Protein AF-A0A8S1N288-F1 (afdb_monomer)

pLDDT: mean 75.24, std 15.98, range [31.75, 95.38]

Organism: Paramecium primaurelia (NCBI:txid5886)

Sequence (261 aa):
MEFANGCSCYNNFIGNDCNQIAQELLLETQKALTFPTSYLITFFYIDLEPIKEQTLRLHFSLPEKYSEELKYLIEVRFYRSKALIKQFFNQMHYYVESFFIENKNLTITIRIPSNLTAQYRILQFAILKEQITVDSLQLKIDTDYEEDDNESDEISRLLYIIIPTVVGSIIIFLLIIYYVKKRKNQAANYQIPAPINNIVNEPEKCGICLEELNIKNTAVVKIQCDHQFHLHCIQDWAKKQMNKQSDCPYCRKPFNPNEFK

Structure (mmCIF, N/CA/C/O backbone):
data_AF-A0A8S1N288-F1
#
_entry.id   AF-A0A8S1N288-F1
#
loop_
_atom_site.group_PDB
_atom_site.id
_atom_site.type_symbol
_atom_site.label_atom_id
_atom_site.label_alt_id
_atom_site.label_comp_id
_atom_site.label_asym_id
_atom_site.label_entity_id
_atom_site.label_seq_id
_atom_site.pdbx_PDB_ins_code
_atom_site.Cartn_x
_atom_site.Cartn_y
_atom_site.Cartn_z
_atom_site.occupancy
_atom_site.B_iso_or_equiv
_atom_site.auth_seq_id
_atom_site.auth_comp_id
_atom_site.auth_asym_id
_atom_site.auth_atom_id
_atom_site.pdbx_PDB_model_num
ATOM 1 N N . MET A 1 1 ? -11.049 30.797 -37.176 1.00 33.22 1 MET A N 1
ATOM 2 C CA . MET A 1 1 ? -9.831 29.969 -37.084 1.00 33.22 1 MET A CA 1
ATOM 3 C C . MET A 1 1 ? -10.139 28.859 -36.109 1.00 33.22 1 MET A C 1
ATOM 5 O O . MET A 1 1 ? -10.299 29.121 -34.925 1.00 33.22 1 MET A O 1
ATOM 9 N N . GLU A 1 2 ? -10.388 27.678 -36.657 1.00 31.75 2 GLU A N 1
ATOM 10 C CA . GLU A 1 2 ? -10.711 26.461 -35.920 1.00 31.75 2 GLU A CA 1
ATOM 11 C C . GLU A 1 2 ? -9.486 26.033 -35.108 1.00 31.75 2 GLU A C 1
ATOM 13 O O . GLU A 1 2 ? -8.378 25.951 -35.639 1.00 31.75 2 GLU A O 1
ATOM 18 N N . PHE A 1 3 ? -9.672 25.794 -33.810 1.00 33.91 3 PHE A N 1
ATOM 19 C CA . PHE A 1 3 ? -8.673 25.106 -33.006 1.00 33.91 3 PHE A CA 1
ATOM 20 C C . PHE A 1 3 ? -8.625 23.665 -33.507 1.00 33.91 3 PHE A C 1
ATOM 22 O O . PHE A 1 3 ? -9.601 22.930 -33.372 1.00 33.91 3 PHE A O 1
ATOM 29 N N . ALA A 1 4 ? -7.514 23.287 -34.138 1.00 36.62 4 ALA A N 1
ATOM 30 C CA . ALA A 1 4 ? -7.267 21.911 -34.526 1.00 36.62 4 ALA A CA 1
ATOM 31 C C . ALA A 1 4 ? -7.431 21.016 -33.291 1.00 36.62 4 ALA A C 1
ATOM 33 O O . ALA A 1 4 ? -6.761 21.221 -32.276 1.00 36.62 4 ALA A O 1
ATOM 34 N N . ASN A 1 5 ? -8.350 20.054 -33.381 1.00 42.78 5 ASN A N 1
ATOM 35 C CA . ASN A 1 5 ? -8.508 18.985 -32.406 1.00 42.78 5 ASN A CA 1
ATOM 36 C C . ASN A 1 5 ? -7.142 18.316 -32.218 1.00 42.78 5 ASN A C 1
ATOM 38 O O . ASN A 1 5 ? -6.643 17.655 -33.128 1.00 42.78 5 ASN A O 1
ATOM 42 N N . GLY A 1 6 ? -6.510 18.551 -31.066 1.00 49.97 6 GLY A N 1
ATOM 43 C CA . GLY A 1 6 ? -5.247 17.913 -30.719 1.00 49.97 6 GLY A CA 1
ATOM 44 C C . GLY A 1 6 ? -5.423 16.398 -30.716 1.00 49.97 6 GLY A C 1
ATOM 45 O O . GLY A 1 6 ? -6.442 15.891 -30.247 1.00 49.97 6 GLY A O 1
ATOM 46 N N . CYS A 1 7 ? -4.449 15.676 -31.262 1.00 48.31 7 CYS A N 1
ATOM 47 C CA . CYS A 1 7 ? -4.444 14.220 -31.242 1.00 48.31 7 CYS A CA 1
ATOM 48 C C . CYS A 1 7 ? -4.556 13.723 -29.792 1.00 48.31 7 CYS A C 1
ATOM 50 O O . CYS A 1 7 ? -3.715 14.047 -28.954 1.00 48.31 7 CYS A O 1
ATOM 52 N N . SER A 1 8 ? -5.586 12.935 -29.491 1.00 53.81 8 SER A N 1
ATOM 53 C CA . SER A 1 8 ? -5.645 12.144 -28.264 1.00 53.81 8 SER A CA 1
ATOM 54 C C . SER A 1 8 ? -5.007 10.788 -28.542 1.00 53.81 8 SER A C 1
ATOM 56 O O . SER A 1 8 ? -5.513 10.036 -29.377 1.00 53.81 8 SER A O 1
ATOM 58 N N . CYS A 1 9 ? -3.905 10.469 -27.865 1.00 57.66 9 CYS A N 1
ATOM 59 C CA . CYS A 1 9 ? -3.333 9.129 -27.935 1.00 57.66 9 CYS A CA 1
ATOM 60 C C . CYS A 1 9 ? -4.324 8.098 -27.374 1.00 57.66 9 CYS A C 1
ATOM 62 O O . CYS A 1 9 ? -5.012 8.366 -26.388 1.00 57.66 9 CYS A O 1
ATOM 64 N N . TYR A 1 10 ? -4.381 6.912 -27.985 1.00 61.97 10 TYR A N 1
ATOM 65 C CA . TYR A 1 10 ? -5.046 5.762 -27.369 1.00 61.97 10 TYR A CA 1
ATOM 66 C C . TYR A 1 10 ? -4.316 5.367 -26.075 1.00 61.97 10 TYR A C 1
ATOM 68 O O . TYR A 1 10 ? -3.121 5.625 -25.931 1.00 61.97 10 TYR A O 1
ATOM 76 N N . ASN A 1 11 ? -5.027 4.727 -25.140 1.00 63.69 11 ASN A N 1
ATOM 77 C CA . ASN A 1 11 ? -4.558 4.478 -23.765 1.00 63.69 11 ASN A CA 1
ATOM 78 C C . ASN A 1 11 ? -3.202 3.752 -23.662 1.00 63.69 11 ASN A C 1
ATOM 80 O O . ASN A 1 11 ? -2.490 3.919 -22.675 1.00 63.69 11 ASN A O 1
ATOM 84 N N . ASN A 1 12 ? -2.845 2.959 -24.673 1.00 65.06 12 ASN A N 1
ATOM 85 C CA . ASN A 1 12 ? -1.609 2.186 -24.742 1.00 65.06 12 ASN A CA 1
ATOM 86 C C . ASN A 1 12 ? -0.437 2.929 -25.410 1.00 65.06 12 ASN A C 1
ATOM 88 O O . ASN A 1 12 ? 0.619 2.325 -25.572 1.00 65.06 12 ASN A O 1
ATOM 92 N N . PHE A 1 13 ? -0.586 4.196 -25.809 1.00 65.94 13 PHE A N 1
ATOM 93 C CA . PHE A 1 13 ? 0.502 4.992 -26.382 1.00 65.94 13 PHE A CA 1
ATOM 94 C C . PHE A 1 13 ? 1.005 6.070 -25.414 1.00 65.94 13 PHE A C 1
ATOM 96 O O . PHE A 1 13 ? 0.240 6.649 -24.639 1.00 65.94 13 PHE A O 1
ATOM 103 N N . ILE A 1 14 ? 2.308 6.349 -25.479 1.00 65.06 14 ILE A N 1
ATOM 104 C CA . ILE A 1 14 ? 3.012 7.354 -24.675 1.00 65.06 14 ILE A CA 1
ATOM 105 C C . ILE A 1 14 ? 3.687 8.376 -25.600 1.00 65.06 14 ILE A C 1
ATOM 107 O O . ILE A 1 14 ? 4.148 8.037 -26.691 1.00 65.06 14 ILE A O 1
ATOM 111 N N . GLY A 1 15 ? 3.756 9.630 -25.140 1.00 59.19 15 GLY A N 1
ATOM 112 C CA . GLY A 1 15 ? 4.417 10.738 -25.836 1.00 59.19 15 GLY A CA 1
ATOM 113 C C . GLY A 1 15 ? 3.450 11.665 -26.573 1.00 59.19 15 GLY A C 1
ATOM 114 O O . GLY A 1 15 ? 2.303 11.319 -26.836 1.00 59.19 15 GLY A O 1
ATOM 115 N N . ASN A 1 16 ? 3.922 12.870 -26.907 1.00 55.66 16 ASN A N 1
ATOM 116 C CA . ASN A 1 16 ? 3.120 13.880 -27.616 1.00 55.66 16 ASN A CA 1
ATOM 117 C C . ASN A 1 16 ? 2.809 13.488 -29.071 1.00 55.66 16 ASN A C 1
ATOM 119 O O . ASN A 1 16 ? 1.945 14.093 -29.699 1.00 55.66 16 ASN A O 1
ATOM 123 N N . ASP A 1 17 ? 3.534 12.509 -29.608 1.00 61.94 17 ASP A N 1
ATOM 124 C CA . ASP A 1 17 ? 3.426 11.999 -30.972 1.00 61.94 17 ASP A CA 1
ATOM 125 C C . ASP A 1 17 ? 2.782 10.602 -31.048 1.00 61.94 17 ASP A C 1
ATOM 127 O O . ASP A 1 17 ? 2.635 10.069 -32.143 1.00 61.94 17 ASP A O 1
ATOM 131 N N . CYS A 1 18 ? 2.381 10.018 -29.910 1.00 65.75 18 CYS A N 1
ATOM 132 C CA . CYS A 1 18 ? 1.752 8.697 -29.805 1.00 65.75 18 CYS A CA 1
ATOM 133 C C . CYS A 1 18 ? 2.509 7.568 -30.538 1.00 65.75 18 CYS A C 1
ATOM 135 O O . CYS A 1 18 ? 1.882 6.638 -31.038 1.00 65.75 18 CYS A O 1
ATOM 137 N N . ASN A 1 19 ? 3.839 7.632 -30.630 1.00 68.31 19 ASN A N 1
ATOM 138 C CA . ASN A 1 19 ? 4.624 6.643 -31.383 1.00 68.31 19 ASN A CA 1
ATOM 139 C C . ASN A 1 19 ? 5.180 5.503 -30.520 1.00 68.31 19 ASN A C 1
ATOM 141 O O . ASN A 1 19 ? 5.667 4.505 -31.051 1.00 68.31 19 ASN A O 1
ATOM 145 N N . GLN A 1 20 ? 5.130 5.631 -29.193 1.00 70.94 20 GLN A N 1
ATOM 146 C CA . GLN A 1 20 ? 5.659 4.628 -28.269 1.00 70.94 20 GLN A CA 1
ATOM 147 C C . GLN A 1 20 ? 4.514 3.817 -27.674 1.00 70.94 20 GLN A C 1
ATOM 149 O O . GLN A 1 20 ? 3.595 4.390 -27.098 1.00 70.94 20 GLN A O 1
ATOM 154 N N . ILE A 1 21 ? 4.574 2.492 -27.802 1.00 78.25 21 ILE A N 1
ATOM 155 C CA . ILE A 1 21 ? 3.566 1.582 -27.250 1.00 78.25 21 ILE A CA 1
ATOM 156 C C . ILE A 1 21 ? 4.003 1.155 -25.848 1.00 78.25 21 ILE A C 1
ATOM 158 O O . ILE A 1 21 ? 5.110 0.651 -25.658 1.00 78.25 21 ILE A O 1
ATOM 162 N N . ALA A 1 22 ? 3.117 1.342 -24.878 1.00 84.00 22 ALA A N 1
ATOM 163 C CA . ALA A 1 22 ? 3.256 0.851 -23.521 1.00 84.00 22 ALA A CA 1
ATOM 164 C C . ALA A 1 22 ? 2.593 -0.518 -23.371 1.00 84.00 22 ALA A C 1
ATOM 166 O O . ALA A 1 22 ? 1.511 -0.775 -23.902 1.00 84.00 22 ALA A O 1
ATOM 167 N N . GLN A 1 23 ? 3.245 -1.398 -22.620 1.00 88.38 23 GLN A N 1
ATOM 168 C CA . GLN A 1 23 ? 2.709 -2.708 -22.305 1.00 88.38 23 GLN A CA 1
ATOM 169 C C . GLN A 1 23 ? 1.786 -2.633 -21.087 1.00 88.38 23 GLN A C 1
ATOM 171 O O . GLN A 1 23 ? 2.151 -2.067 -20.057 1.00 88.38 23 GLN A O 1
ATOM 176 N N . GLU A 1 24 ? 0.622 -3.268 -21.180 1.00 88.81 24 GLU A N 1
ATOM 177 C CA . GLU A 1 24 ? -0.273 -3.407 -20.036 1.00 88.81 24 GLU A CA 1
ATOM 178 C C . GLU A 1 24 ? 0.352 -4.269 -18.941 1.00 88.81 24 GLU A C 1
ATOM 180 O O . GLU A 1 24 ? 0.992 -5.299 -19.199 1.00 88.81 24 GLU A O 1
ATOM 185 N N . LEU A 1 25 ? 0.140 -3.844 -17.705 1.00 89.69 25 LEU A N 1
ATOM 186 C CA . LEU A 1 25 ? 0.436 -4.608 -16.514 1.00 89.69 25 LEU A CA 1
ATOM 187 C C . LEU A 1 25 ? -0.864 -4.860 -15.758 1.00 89.69 25 LEU A C 1
ATOM 189 O O . LEU A 1 25 ? -1.585 -3.928 -15.405 1.00 89.69 25 LEU A O 1
ATOM 193 N N . LEU A 1 26 ? -1.145 -6.138 -15.524 1.00 88.31 26 LEU A N 1
ATOM 194 C CA . LEU A 1 26 ? -2.309 -6.570 -14.768 1.00 88.31 26 LEU A CA 1
ATOM 195 C C . LEU A 1 26 ? -2.007 -6.494 -13.268 1.00 88.31 26 LEU A C 1
ATOM 197 O O . LEU A 1 26 ? -0.878 -6.728 -12.834 1.00 88.31 26 LEU A O 1
ATOM 201 N N . LEU A 1 27 ? -3.028 -6.165 -12.487 1.00 88.00 27 LEU A N 1
ATOM 202 C CA . LEU A 1 27 ? -2.968 -6.130 -11.026 1.00 88.00 27 LEU A CA 1
ATOM 203 C C . LEU A 1 27 ? -2.746 -7.541 -10.458 1.00 88.00 27 LEU A C 1
ATOM 205 O O . LEU A 1 27 ? -3.105 -8.519 -11.113 1.00 88.00 27 LEU A O 1
ATOM 209 N N . GLU A 1 28 ? -2.166 -7.641 -9.258 1.00 86.25 28 GLU A N 1
ATOM 210 C CA . GLU A 1 28 ? -1.851 -8.915 -8.582 1.00 86.25 28 GLU A CA 1
ATOM 211 C C . GLU A 1 28 ? -0.961 -9.854 -9.410 1.00 86.25 28 GLU A C 1
ATOM 213 O O . GLU A 1 28 ? -1.081 -11.081 -9.360 1.00 86.25 28 GLU A O 1
ATOM 218 N N . THR A 1 29 ? -0.062 -9.287 -10.222 1.00 86.25 29 THR A N 1
ATOM 219 C CA . THR A 1 29 ? 0.859 -10.076 -11.044 1.00 86.25 29 THR A CA 1
ATOM 220 C C . THR A 1 29 ? 2.313 -9.856 -10.673 1.00 86.25 29 THR A C 1
ATOM 222 O O . THR A 1 29 ? 2.746 -8.771 -10.283 1.00 86.25 29 THR A O 1
ATOM 225 N N . GLN A 1 30 ? 3.096 -10.916 -10.860 1.00 89.56 30 GLN A N 1
ATOM 226 C CA . GLN A 1 30 ? 4.546 -10.855 -10.855 1.00 89.56 30 GLN A CA 1
ATOM 227 C C . GLN A 1 30 ? 5.058 -11.063 -12.275 1.00 89.56 30 GLN A C 1
ATOM 229 O O . GLN A 1 30 ? 4.683 -12.009 -12.970 1.00 89.56 30 GLN A O 1
ATOM 234 N N . LYS A 1 31 ? 5.947 -10.176 -12.705 1.00 87.56 31 LYS A N 1
ATOM 235 C CA . LYS A 1 31 ? 6.497 -10.154 -14.050 1.00 87.56 31 LYS A CA 1
ATOM 236 C C . LYS A 1 31 ? 8.012 -10.065 -14.005 1.00 87.56 31 LYS A C 1
ATOM 238 O O . LYS A 1 31 ? 8.582 -9.139 -13.435 1.00 87.56 31 LYS A O 1
ATOM 243 N N . ALA A 1 32 ? 8.665 -11.021 -14.657 1.00 86.19 32 ALA A N 1
ATOM 244 C CA . ALA A 1 32 ? 10.089 -10.947 -14.938 1.00 86.19 32 ALA A CA 1
ATOM 245 C C . ALA A 1 32 ? 10.306 -10.113 -16.206 1.00 86.19 32 ALA A C 1
ATOM 247 O O . ALA A 1 32 ? 9.790 -10.433 -17.277 1.00 86.19 32 ALA A O 1
ATOM 248 N N . LEU A 1 33 ? 11.061 -9.031 -16.077 1.00 85.44 33 LEU A N 1
ATOM 249 C CA . LEU A 1 33 ? 11.477 -8.175 -17.177 1.00 85.44 33 LEU A CA 1
ATOM 250 C C . LEU A 1 33 ? 12.898 -8.551 -17.571 1.00 85.44 33 LEU A C 1
ATOM 252 O O . LEU A 1 33 ? 13.765 -8.647 -16.706 1.00 85.44 33 LEU A O 1
ATOM 256 N N . THR A 1 34 ? 13.136 -8.759 -18.863 1.00 82.62 34 THR A N 1
ATOM 257 C CA . THR A 1 34 ? 14.459 -9.078 -19.415 1.00 82.62 34 THR A CA 1
ATOM 258 C C . THR A 1 34 ? 14.946 -7.946 -20.308 1.00 82.62 34 THR A C 1
ATOM 260 O O . THR A 1 34 ? 14.194 -7.470 -21.158 1.00 82.62 34 THR A O 1
ATOM 263 N N . PHE A 1 35 ? 16.211 -7.556 -20.165 1.00 80.62 35 PHE A N 1
ATOM 264 C CA . PHE A 1 35 ? 16.840 -6.467 -20.912 1.00 80.62 35 PHE A CA 1
ATOM 265 C C . PHE A 1 35 ? 17.920 -7.025 -21.859 1.00 80.62 35 PHE A C 1
ATOM 267 O O . PHE A 1 35 ? 19.091 -7.094 -21.471 1.00 80.62 35 PHE A O 1
ATOM 274 N N . PRO A 1 36 ? 17.555 -7.443 -23.088 1.00 63.66 36 PRO A N 1
ATOM 275 C CA . PRO A 1 36 ? 18.442 -8.180 -23.996 1.00 63.66 36 PRO A CA 1
ATOM 276 C C . PRO A 1 36 ? 19.641 -7.383 -24.535 1.00 63.66 36 PRO A C 1
ATOM 278 O O . PRO A 1 36 ? 20.600 -7.989 -25.005 1.00 63.66 36 PRO A O 1
ATOM 281 N N . THR A 1 37 ? 19.619 -6.047 -24.486 1.00 63.94 37 THR A N 1
ATOM 282 C CA . THR A 1 37 ? 20.676 -5.180 -25.043 1.00 63.94 37 THR A CA 1
ATOM 283 C C . THR A 1 37 ? 21.151 -4.114 -24.047 1.00 63.94 37 THR A C 1
ATOM 285 O O . THR A 1 37 ? 20.612 -3.969 -22.941 1.00 63.94 37 THR A O 1
ATOM 288 N N . SER A 1 38 ? 22.208 -3.379 -24.410 1.00 61.91 38 SER A N 1
ATOM 289 C CA . SER A 1 38 ? 22.639 -2.168 -23.708 1.00 61.91 38 SER A CA 1
ATOM 290 C C . SER A 1 38 ? 21.639 -1.037 -23.980 1.00 61.91 38 SER A C 1
ATOM 292 O O . SER A 1 38 ? 21.287 -0.792 -25.129 1.00 61.91 38 SER A O 1
ATOM 294 N N . TYR A 1 39 ? 21.177 -0.376 -22.914 1.00 58.56 39 TYR A N 1
ATOM 295 C CA . TYR A 1 39 ? 20.212 0.734 -22.929 1.00 58.56 39 TYR A CA 1
ATOM 296 C C . TYR A 1 39 ? 18.853 0.382 -23.545 1.00 58.56 39 TYR A C 1
ATOM 298 O O . TYR A 1 39 ? 18.579 0.642 -24.714 1.00 58.56 39 TYR A O 1
ATOM 306 N N . LEU A 1 40 ? 17.974 -0.191 -22.722 1.00 77.31 40 LEU A N 1
ATOM 307 C CA . LEU A 1 40 ? 16.580 -0.417 -23.084 1.00 77.31 40 LEU A CA 1
ATOM 308 C C . LEU A 1 40 ? 15.681 0.433 -22.188 1.00 77.31 40 LEU A C 1
ATOM 310 O O . LEU A 1 40 ? 15.812 0.409 -20.962 1.00 77.31 40 LEU A O 1
ATOM 314 N N . ILE A 1 41 ? 14.766 1.162 -22.822 1.00 82.94 41 ILE A N 1
ATOM 315 C CA . ILE A 1 41 ? 13.627 1.801 -22.168 1.00 82.94 41 ILE A CA 1
ATOM 316 C C . ILE A 1 41 ? 12.414 0.941 -22.490 1.00 82.94 41 ILE A C 1
ATOM 318 O O . ILE A 1 41 ? 12.145 0.671 -23.659 1.00 82.94 41 ILE A O 1
ATOM 322 N N . THR A 1 42 ? 11.695 0.500 -21.463 1.00 86.00 42 THR A N 1
ATOM 323 C CA . THR A 1 42 ? 10.430 -0.222 -21.639 1.00 86.00 42 THR A CA 1
ATOM 324 C C . THR A 1 42 ? 9.311 0.553 -20.975 1.00 86.00 42 THR A C 1
ATOM 326 O O . THR A 1 42 ? 9.454 0.991 -19.836 1.00 86.00 42 THR A O 1
ATOM 329 N N . PHE A 1 43 ? 8.210 0.718 -21.694 1.00 86.38 43 PHE A N 1
ATOM 330 C CA . PHE A 1 43 ? 7.057 1.490 -21.262 1.00 86.38 43 PHE A CA 1
ATOM 331 C C . PHE A 1 43 ? 5.942 0.574 -20.773 1.00 86.38 43 PHE A C 1
ATOM 333 O O . PHE A 1 43 ? 5.654 -0.448 -21.397 1.00 86.38 43 PHE A O 1
ATOM 340 N N . PHE A 1 44 ? 5.288 0.974 -19.690 1.00 88.25 44 PHE A N 1
ATOM 341 C CA . PHE A 1 44 ? 4.203 0.236 -19.065 1.00 88.25 44 PHE A CA 1
ATOM 342 C C . PHE A 1 44 ? 3.029 1.144 -18.730 1.00 88.25 44 PHE A C 1
ATOM 344 O O . PHE A 1 44 ? 3.196 2.347 -18.501 1.00 88.25 44 PHE A O 1
ATOM 351 N N . TYR A 1 45 ? 1.844 0.543 -18.665 1.00 88.06 45 TYR A N 1
ATOM 352 C CA . TYR A 1 45 ? 0.671 1.190 -18.104 1.00 88.06 45 TYR A CA 1
ATOM 353 C C . TYR A 1 45 ? -0.152 0.244 -17.227 1.00 88.06 45 TYR A C 1
ATOM 355 O O . TYR A 1 45 ? -0.133 -0.971 -17.426 1.00 88.06 45 TYR A O 1
ATOM 363 N N . ILE A 1 46 ? -0.875 0.815 -16.263 1.00 89.12 46 ILE A N 1
ATOM 364 C CA . ILE A 1 46 ? -1.821 0.116 -15.382 1.00 89.12 46 ILE A CA 1
ATOM 365 C C . ILE A 1 46 ? -3.153 0.870 -15.418 1.00 89.12 46 ILE A C 1
ATOM 367 O O . ILE A 1 46 ? -3.171 2.099 -15.288 1.00 89.12 46 ILE A O 1
ATOM 371 N N . ASP A 1 47 ? -4.258 0.142 -15.587 1.00 88.62 47 ASP A N 1
ATOM 372 C CA . ASP A 1 47 ? -5.606 0.674 -15.376 1.00 88.62 47 ASP A CA 1
ATOM 373 C C . ASP A 1 47 ? -5.917 0.712 -13.876 1.00 88.62 47 ASP A C 1
ATOM 375 O O . ASP A 1 47 ? -5.943 -0.316 -13.203 1.00 88.62 47 ASP A O 1
ATOM 379 N N . LEU A 1 48 ? -6.121 1.915 -13.348 1.00 89.19 48 LEU A N 1
ATOM 380 C CA . LEU A 1 48 ? -6.372 2.169 -11.932 1.00 89.19 48 LEU A CA 1
ATOM 381 C C . LEU A 1 48 ? -7.866 2.118 -11.577 1.00 89.19 48 LEU A C 1
ATOM 383 O O . LEU A 1 48 ? -8.210 2.144 -10.397 1.00 89.19 48 LEU A O 1
ATOM 387 N N . GLU A 1 49 ? -8.764 2.069 -12.567 1.00 88.62 49 GLU A N 1
ATOM 388 C CA . GLU A 1 49 ? -10.214 2.018 -12.336 1.00 88.62 49 GLU A CA 1
ATOM 389 C C . GLU A 1 49 ? -10.649 0.870 -11.404 1.00 88.62 49 GLU A C 1
ATOM 391 O O . GLU A 1 49 ? -11.481 1.128 -10.531 1.00 88.62 49 GLU A O 1
ATOM 396 N N . PRO A 1 50 ? -10.101 -0.361 -11.513 1.00 90.19 50 PRO A N 1
ATOM 397 C CA . PRO A 1 50 ? -10.521 -1.478 -10.665 1.00 90.19 50 PRO A CA 1
ATOM 398 C C . PRO A 1 50 ? -10.104 -1.348 -9.193 1.00 90.19 50 PRO A C 1
ATOM 400 O O . PRO A 1 50 ? -10.632 -2.073 -8.358 1.00 90.19 50 PRO A O 1
ATOM 403 N N . ILE A 1 51 ? -9.162 -0.452 -8.878 1.00 88.50 51 ILE A N 1
ATOM 404 C CA . ILE A 1 51 ? -8.502 -0.346 -7.563 1.00 88.50 51 ILE A CA 1
ATOM 405 C C . ILE A 1 51 ? -8.708 1.028 -6.924 1.00 88.50 51 ILE A C 1
ATOM 407 O O . ILE A 1 51 ? -7.859 1.538 -6.191 1.00 88.50 51 ILE A O 1
ATOM 411 N N . LYS A 1 52 ? -9.840 1.673 -7.220 1.00 88.12 52 LYS A N 1
ATOM 412 C CA . LYS A 1 52 ? -10.238 2.908 -6.535 1.00 88.12 52 LYS A CA 1
ATOM 413 C C . LYS A 1 52 ? -10.265 2.694 -5.029 1.00 88.12 52 LYS A C 1
ATOM 415 O O . LYS A 1 52 ? -10.693 1.649 -4.559 1.00 88.12 52 LYS A O 1
ATOM 420 N N . GLU A 1 53 ? -9.824 3.711 -4.294 1.00 86.75 53 GLU A N 1
ATOM 421 C CA . GLU A 1 53 ? -9.744 3.721 -2.824 1.00 86.75 53 GLU A CA 1
ATOM 422 C C . GLU A 1 53 ? -8.734 2.739 -2.213 1.00 86.75 53 GLU A C 1
ATOM 424 O O . GLU A 1 53 ? -8.471 2.820 -1.013 1.00 86.75 53 GLU A O 1
ATOM 429 N N . GLN A 1 54 ? -8.097 1.901 -3.031 1.00 88.06 54 GLN A N 1
ATOM 430 C CA . GLN A 1 54 ? -7.049 0.981 -2.614 1.00 88.06 54 GLN A CA 1
ATOM 431 C C . GLN A 1 54 ? -5.660 1.613 -2.751 1.00 88.06 54 GLN A C 1
ATOM 433 O O . GLN A 1 54 ? -5.463 2.699 -3.317 1.00 88.06 54 GLN A O 1
ATOM 438 N N . THR A 1 55 ? -4.668 0.913 -2.212 1.00 88.06 55 THR A N 1
ATOM 439 C CA . THR A 1 55 ? -3.259 1.272 -2.348 1.00 88.06 55 THR A CA 1
ATOM 440 C C . THR A 1 55 ? -2.608 0.361 -3.378 1.00 88.06 55 THR A C 1
ATOM 442 O O . THR A 1 55 ? -2.571 -0.846 -3.186 1.00 88.06 55 THR A O 1
ATOM 445 N N . LEU A 1 56 ? -2.053 0.932 -4.445 1.00 90.25 56 LEU A N 1
ATOM 446 C CA . LEU A 1 56 ? -1.209 0.221 -5.402 1.00 90.25 56 LEU A CA 1
ATOM 447 C C . LEU A 1 56 ? 0.231 0.162 -4.881 1.00 90.25 56 LEU A C 1
ATOM 449 O O . LEU A 1 56 ? 0.799 1.198 -4.526 1.00 90.25 56 LEU A O 1
ATOM 453 N N . ARG A 1 57 ? 0.844 -1.021 -4.895 1.00 90.56 57 ARG A N 1
ATOM 454 C CA . ARG A 1 57 ? 2.250 -1.246 -4.547 1.00 90.56 57 ARG A CA 1
ATOM 455 C C . ARG A 1 57 ? 2.998 -1.856 -5.729 1.00 90.56 57 ARG A C 1
ATOM 457 O O . ARG A 1 57 ? 2.629 -2.903 -6.253 1.00 90.56 57 ARG A O 1
ATOM 464 N N . LEU A 1 58 ? 4.070 -1.193 -6.149 1.00 91.25 58 LEU A N 1
ATOM 465 C CA . LEU A 1 58 ? 4.986 -1.664 -7.185 1.00 91.25 58 LEU A CA 1
ATOM 466 C C . LEU A 1 58 ? 6.311 -2.035 -6.524 1.00 91.25 58 LEU A C 1
ATOM 468 O O . LEU A 1 58 ? 7.064 -1.161 -6.089 1.00 91.25 58 LEU A O 1
ATOM 472 N N . HIS A 1 59 ? 6.580 -3.332 -6.441 1.00 91.12 59 HIS A N 1
ATOM 473 C CA . HIS A 1 59 ? 7.786 -3.894 -5.853 1.00 91.12 59 HIS A CA 1
ATOM 474 C C . HIS A 1 59 ? 8.747 -4.328 -6.958 1.00 91.12 59 HIS A C 1
ATOM 476 O O . HIS A 1 59 ? 8.506 -5.289 -7.687 1.00 91.12 59 HIS A O 1
ATOM 482 N N . PHE A 1 60 ? 9.864 -3.626 -7.067 1.00 91.50 60 PHE A N 1
ATOM 483 C CA . PHE A 1 60 ? 10.952 -3.939 -7.978 1.00 91.50 60 PHE A CA 1
ATOM 484 C C . PHE A 1 60 ? 12.066 -4.637 -7.200 1.00 91.50 60 PHE A C 1
ATOM 486 O O . PHE A 1 60 ? 12.504 -4.131 -6.166 1.00 91.50 60 PHE A O 1
ATOM 493 N N . SER A 1 61 ? 12.535 -5.782 -7.690 1.00 90.88 61 SER A N 1
ATOM 494 C CA . SER A 1 61 ? 13.643 -6.522 -7.083 1.00 90.88 61 SER A CA 1
ATOM 495 C C . SER A 1 61 ? 14.622 -7.041 -8.130 1.00 90.88 61 SER A C 1
ATOM 497 O O . SER A 1 61 ? 14.249 -7.617 -9.159 1.00 90.88 61 SER A O 1
ATOM 499 N N . LEU A 1 62 ? 15.903 -6.808 -7.870 1.00 88.56 62 LEU A N 1
ATOM 500 C CA . LEU A 1 62 ? 17.009 -7.323 -8.656 1.00 88.56 62 LEU A CA 1
ATOM 501 C C . LEU A 1 62 ? 17.388 -8.730 -8.166 1.00 88.56 62 LEU A C 1
ATOM 503 O O . LEU A 1 62 ? 17.445 -8.962 -6.958 1.00 88.56 62 LEU A O 1
ATOM 507 N N . PRO A 1 63 ? 17.695 -9.670 -9.077 1.00 86.25 63 PRO A N 1
ATOM 508 C CA . PRO A 1 63 ? 18.188 -10.994 -8.707 1.00 86.25 63 PRO A CA 1
ATOM 509 C C . PRO A 1 63 ? 19.439 -10.955 -7.813 1.00 86.25 63 PRO A C 1
ATOM 511 O O . PRO A 1 63 ? 20.307 -10.096 -7.976 1.00 86.25 63 PRO A O 1
ATOM 514 N N . GLU A 1 64 ? 19.595 -11.953 -6.938 1.00 84.81 64 GLU A N 1
ATOM 515 C CA . GLU A 1 64 ? 20.697 -12.017 -5.959 1.00 84.81 64 GLU A CA 1
ATOM 516 C C . GLU A 1 64 ? 22.102 -11.995 -6.575 1.00 84.81 64 GLU A C 1
ATOM 518 O O . GLU A 1 64 ? 23.044 -11.554 -5.920 1.00 84.81 64 GLU A O 1
ATOM 523 N N . LYS A 1 65 ? 22.240 -12.417 -7.842 1.00 84.25 65 LYS A N 1
ATOM 524 C CA . LYS A 1 65 ? 23.512 -12.441 -8.586 1.00 84.25 65 LYS A CA 1
ATOM 525 C C . LYS A 1 65 ? 24.176 -11.063 -8.739 1.00 84.25 65 LYS A C 1
ATOM 527 O O . LYS A 1 65 ? 25.335 -10.995 -9.141 1.00 84.25 65 LYS A O 1
ATOM 532 N N . TYR A 1 66 ? 23.455 -9.976 -8.466 1.00 81.06 66 TYR A N 1
ATOM 533 C CA . TYR A 1 66 ? 23.979 -8.613 -8.513 1.00 81.06 66 TYR A CA 1
ATOM 534 C C . TYR A 1 66 ? 24.601 -8.193 -7.172 1.00 81.06 66 TYR A C 1
ATOM 536 O O . TYR A 1 66 ? 24.103 -8.547 -6.108 1.00 81.06 66 TYR A O 1
ATOM 544 N N . SER A 1 67 ? 25.700 -7.433 -7.208 1.00 72.25 67 SER A N 1
ATOM 545 C CA . SER A 1 67 ? 26.331 -6.876 -5.999 1.00 72.25 67 SER A CA 1
ATOM 546 C C . SER A 1 67 ? 25.524 -5.696 -5.445 1.00 72.25 67 SER A C 1
ATOM 548 O O . SER A 1 67 ? 24.936 -4.934 -6.211 1.00 72.25 67 SER A O 1
ATOM 550 N N . GLU A 1 68 ? 25.525 -5.523 -4.121 1.00 67.88 68 GLU A N 1
ATOM 551 C CA . GLU A 1 68 ? 24.889 -4.389 -3.427 1.00 67.88 68 GLU A CA 1
ATOM 552 C C . GLU A 1 68 ? 25.627 -3.059 -3.638 1.00 67.88 68 GLU A C 1
ATOM 554 O O . GLU A 1 68 ? 25.048 -1.993 -3.451 1.00 67.88 68 GLU A O 1
ATOM 559 N N . GLU A 1 69 ? 26.884 -3.099 -4.084 1.00 66.00 69 GLU A N 1
ATOM 560 C CA . GLU A 1 69 ? 27.688 -1.894 -4.341 1.00 66.00 69 GLU A CA 1
ATOM 561 C C . GLU A 1 69 ? 27.250 -1.125 -5.600 1.00 66.00 69 GLU A C 1
ATOM 563 O O . GLU A 1 69 ? 27.679 0.006 -5.837 1.00 66.00 69 GLU A O 1
ATOM 568 N N . LEU A 1 70 ? 26.384 -1.725 -6.417 1.00 64.81 70 LEU A N 1
ATOM 569 C CA . LEU A 1 70 ? 25.887 -1.134 -7.649 1.00 64.81 70 LEU A CA 1
ATOM 570 C C . LEU A 1 70 ? 24.680 -0.228 -7.366 1.00 64.81 70 LEU A C 1
ATOM 572 O O . LEU A 1 70 ? 23.550 -0.693 -7.219 1.00 64.81 70 LEU A O 1
ATOM 576 N N . LYS A 1 71 ? 24.922 1.083 -7.312 1.00 66.44 71 LYS A N 1
ATOM 577 C CA . LYS A 1 71 ? 23.873 2.105 -7.170 1.00 66.44 71 LYS A CA 1
ATOM 578 C C . LYS A 1 71 ? 23.350 2.557 -8.535 1.00 66.44 71 LYS A C 1
ATOM 580 O O . LYS A 1 71 ? 24.109 2.578 -9.501 1.00 66.44 71 LYS A O 1
ATOM 585 N N . TYR A 1 72 ? 22.078 2.959 -8.591 1.00 67.75 72 TYR A N 1
ATOM 586 C CA . TYR A 1 72 ? 21.453 3.587 -9.768 1.00 67.75 72 TYR A CA 1
ATOM 587 C C . TYR A 1 72 ? 21.458 2.708 -11.034 1.00 67.75 72 TYR A C 1
ATOM 589 O O . TYR A 1 72 ? 21.621 3.180 -12.150 1.00 67.75 72 TYR A O 1
ATOM 597 N N . LEU A 1 73 ? 21.290 1.392 -10.872 1.00 76.62 73 LEU A N 1
ATOM 598 C CA . LEU A 1 73 ? 21.314 0.444 -11.994 1.00 76.62 73 LEU A CA 1
ATOM 599 C C . LEU A 1 73 ? 20.117 0.586 -12.943 1.00 76.62 73 LEU A C 1
ATOM 601 O O . LEU A 1 73 ? 20.233 0.380 -14.157 1.00 76.62 73 LEU A O 1
ATOM 605 N N . ILE A 1 74 ? 18.961 0.866 -12.348 1.00 81.06 74 ILE A N 1
ATOM 606 C CA . ILE A 1 74 ? 17.669 0.961 -13.009 1.00 81.06 74 ILE A CA 1
ATOM 607 C C . ILE A 1 74 ? 16.971 2.207 -12.498 1.00 81.06 74 ILE A C 1
ATOM 609 O O . ILE A 1 74 ? 16.889 2.436 -11.288 1.00 81.06 74 ILE A O 1
ATOM 613 N N . GLU A 1 75 ? 16.430 2.958 -13.444 1.00 86.75 75 GLU A N 1
ATOM 614 C CA . GLU A 1 75 ? 15.610 4.128 -13.205 1.00 86.75 75 GLU A CA 1
ATOM 615 C C . GLU A 1 75 ? 14.163 3.817 -13.607 1.00 86.75 75 GLU A C 1
ATOM 617 O O . GLU A 1 75 ? 13.886 3.358 -14.717 1.00 86.75 75 GLU A O 1
ATOM 622 N N . VAL A 1 76 ? 13.224 4.066 -12.702 1.00 85.00 76 VAL A N 1
ATOM 623 C CA . VAL A 1 76 ? 11.785 3.986 -12.946 1.00 85.00 76 VAL A CA 1
ATOM 624 C C . VAL A 1 76 ? 11.255 5.408 -13.078 1.00 85.00 76 VAL A C 1
ATOM 626 O O . VAL A 1 76 ? 11.274 6.167 -12.113 1.00 85.00 76 VAL A O 1
ATOM 629 N N . ARG A 1 77 ? 10.778 5.775 -14.269 1.00 85.31 77 ARG A N 1
ATOM 630 C CA . ARG A 1 77 ? 10.226 7.100 -14.569 1.00 85.31 77 ARG A CA 1
ATOM 631 C C . ARG A 1 77 ? 8.712 7.060 -14.642 1.00 85.31 77 ARG A C 1
ATOM 633 O O . ARG A 1 77 ? 8.165 6.447 -15.553 1.00 85.31 77 ARG A O 1
ATOM 640 N N . PHE A 1 78 ? 8.029 7.766 -13.754 1.00 80.62 78 PHE A N 1
ATOM 641 C CA . PHE A 1 78 ? 6.587 7.974 -13.848 1.00 80.62 78 PHE A CA 1
ATOM 642 C C . PHE A 1 78 ? 6.300 9.193 -14.705 1.00 80.62 78 PHE A C 1
ATOM 644 O O . PHE A 1 78 ? 6.813 10.285 -14.453 1.00 80.62 78 PHE A O 1
ATOM 651 N N . TYR A 1 79 ? 5.442 9.014 -15.703 1.00 71.56 79 TYR A N 1
ATOM 652 C CA . TYR A 1 79 ? 4.920 10.118 -16.487 1.00 71.56 79 TYR A CA 1
ATOM 653 C C . TYR A 1 79 ? 3.636 10.572 -15.817 1.00 71.56 79 TYR A C 1
ATOM 655 O O . TYR A 1 79 ? 2.681 9.802 -15.697 1.00 71.56 79 TYR A O 1
ATOM 663 N N . ARG A 1 80 ? 3.591 11.829 -15.365 1.00 60.31 80 ARG A N 1
ATOM 664 C CA . ARG A 1 80 ? 2.333 12.384 -14.868 1.00 60.31 80 ARG A CA 1
ATOM 665 C C . ARG A 1 80 ? 1.370 12.507 -16.041 1.00 60.31 80 ARG A C 1
ATOM 667 O O . ARG A 1 80 ? 1.376 13.515 -16.746 1.00 60.31 80 ARG A O 1
ATOM 674 N N . SER A 1 81 ? 0.453 11.557 -16.179 1.00 52.59 81 SER A N 1
ATOM 675 C CA . SER A 1 81 ? -0.764 11.693 -16.985 1.00 52.59 81 SER A CA 1
ATOM 676 C C . SER A 1 81 ? -1.734 12.697 -16.338 1.00 52.59 81 SER A C 1
ATOM 678 O O . SER A 1 81 ? -2.916 12.442 -16.203 1.00 52.59 81 SER A O 1
ATOM 680 N N . LYS A 1 82 ? -1.247 13.832 -15.806 1.00 46.25 82 LYS A N 1
ATOM 681 C CA . LYS A 1 82 ? -1.971 14.771 -14.916 1.00 46.25 82 LYS A CA 1
ATOM 682 C C . LYS A 1 82 ? -2.683 14.108 -13.709 1.00 46.25 82 LYS A C 1
ATOM 684 O O . LYS A 1 82 ? -3.312 14.819 -12.927 1.00 46.25 82 LYS A O 1
ATOM 689 N N . ALA A 1 83 ? -2.540 12.795 -13.546 1.00 44.56 83 ALA A N 1
ATOM 690 C CA . ALA A 1 83 ? -3.273 11.903 -12.675 1.00 44.56 83 ALA A CA 1
ATOM 691 C C . ALA A 1 83 ? -2.524 11.648 -11.394 1.00 44.56 83 ALA A C 1
ATOM 693 O O . ALA A 1 83 ? -1.430 11.091 -11.405 1.00 44.56 83 ALA A O 1
ATOM 694 N N . LEU A 1 84 ? -3.194 11.996 -10.302 1.00 46.25 84 LE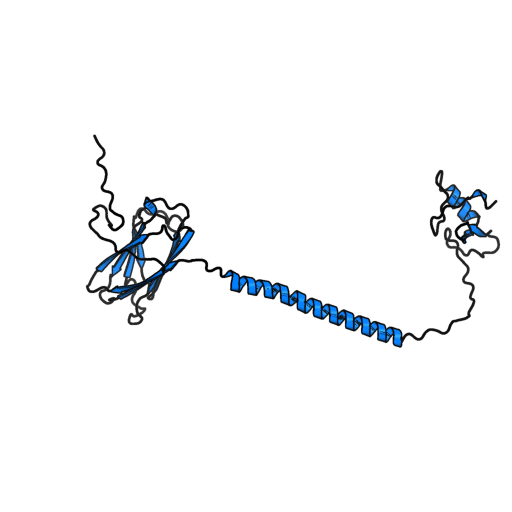U A N 1
ATOM 695 C CA . LEU A 1 84 ? -2.788 11.668 -8.946 1.00 46.25 84 LEU A CA 1
ATOM 696 C C . LEU A 1 84 ? -1.466 12.324 -8.579 1.00 46.25 84 LEU A C 1
ATOM 698 O O . LEU A 1 84 ? -0.851 13.023 -9.370 1.00 46.25 84 LEU A O 1
ATOM 702 N N . ILE A 1 85 ? -1.042 12.154 -7.336 1.00 47.88 85 ILE A N 1
ATOM 703 C CA . ILE A 1 85 ? 0.224 12.692 -6.855 1.00 47.88 85 ILE A CA 1
ATOM 704 C C . ILE A 1 85 ? 0.148 14.194 -6.472 1.00 47.88 85 ILE A C 1
ATOM 706 O O . ILE A 1 85 ? 0.933 15.042 -6.894 1.00 47.88 85 ILE A O 1
ATOM 710 N N . LYS A 1 86 ? -0.798 14.551 -5.592 1.00 42.84 86 LYS A N 1
ATOM 711 C CA . LYS A 1 86 ? -0.746 15.826 -4.840 1.00 42.84 86 LYS A CA 1
ATOM 712 C C . LYS A 1 86 ? -0.152 15.696 -3.435 1.00 42.84 86 LYS A C 1
ATOM 714 O O . LYS A 1 86 ? 0.149 16.719 -2.836 1.00 42.84 86 LYS A O 1
ATOM 719 N N . GLN A 1 87 ? 0.011 14.483 -2.906 1.00 44.03 87 GLN A N 1
ATOM 720 C CA . GLN A 1 87 ? 0.235 14.315 -1.464 1.00 44.03 87 GLN A CA 1
ATOM 721 C C . GLN A 1 87 ? 1.705 14.205 -1.033 1.00 44.03 87 GLN A C 1
ATOM 723 O O . GLN A 1 87 ? 1.981 14.360 0.148 1.00 44.03 87 GLN A O 1
ATOM 728 N N . PHE A 1 88 ? 2.646 14.015 -1.963 1.00 42.50 88 PHE A N 1
ATOM 729 C CA . PHE A 1 88 ? 4.056 13.764 -1.620 1.00 42.50 88 PHE A CA 1
ATOM 730 C C . PHE A 1 88 ? 5.072 14.701 -2.295 1.00 42.50 88 PHE A C 1
ATOM 732 O O . PHE A 1 88 ? 6.244 14.671 -1.939 1.00 42.50 88 PHE A O 1
ATOM 739 N N . PHE A 1 89 ? 4.666 15.553 -3.245 1.00 48.03 89 PHE A N 1
ATOM 740 C CA . PHE A 1 89 ? 5.628 16.091 -4.215 1.00 48.03 89 PHE A CA 1
ATOM 741 C C . PHE A 1 89 ? 5.581 17.612 -4.312 1.00 48.03 89 PHE A C 1
ATOM 743 O O . PHE A 1 89 ? 4.610 18.209 -4.784 1.00 48.03 89 PHE A O 1
ATOM 750 N N . ASN A 1 90 ? 6.656 18.224 -3.812 1.00 39.62 90 ASN A N 1
ATOM 751 C CA . ASN A 1 90 ? 6.862 19.662 -3.782 1.00 39.62 90 ASN A CA 1
ATOM 752 C C . ASN A 1 90 ? 7.042 20.237 -5.193 1.00 39.62 90 ASN A C 1
ATOM 754 O O . ASN A 1 90 ? 7.743 19.695 -6.040 1.00 39.62 90 ASN A O 1
ATOM 758 N N . GLN A 1 91 ? 6.384 21.376 -5.381 1.00 41.31 91 GLN A N 1
ATOM 759 C CA . GLN A 1 91 ? 6.442 22.344 -6.473 1.00 41.31 91 GLN A CA 1
ATOM 760 C C . GLN A 1 91 ? 7.753 22.345 -7.292 1.00 41.31 91 GLN A C 1
ATOM 762 O O . GLN A 1 91 ? 8.667 23.100 -6.982 1.00 41.31 91 GLN A O 1
ATOM 767 N N . MET A 1 92 ? 7.822 21.574 -8.382 1.00 36.19 92 MET A N 1
ATOM 768 C CA . MET A 1 92 ? 8.791 21.783 -9.467 1.00 36.19 92 MET A CA 1
ATOM 769 C C . MET A 1 92 ? 8.190 21.383 -10.823 1.00 36.19 92 MET A C 1
ATOM 771 O O . MET A 1 92 ? 7.456 20.407 -10.943 1.00 36.19 92 MET A O 1
ATOM 775 N N . HIS A 1 93 ? 8.501 22.172 -11.852 1.00 41.72 93 HIS A N 1
ATOM 776 C CA . HIS A 1 93 ? 7.888 22.196 -13.188 1.00 41.72 93 HIS A CA 1
ATOM 777 C C . HIS A 1 93 ? 8.255 21.028 -14.134 1.00 41.72 93 HIS A C 1
ATOM 779 O O . HIS A 1 93 ? 8.125 21.166 -15.351 1.00 41.72 93 HIS A O 1
ATOM 785 N N . TYR A 1 94 ? 8.699 19.880 -13.621 1.00 42.75 94 TYR A N 1
ATOM 786 C CA . TYR A 1 94 ? 9.129 18.753 -14.455 1.00 42.75 94 TYR A CA 1
ATOM 787 C C . TYR A 1 94 ? 8.051 17.656 -14.503 1.00 42.75 94 TYR A C 1
ATOM 789 O O . TYR A 1 94 ? 7.543 17.208 -13.482 1.00 42.75 94 TYR A O 1
ATOM 797 N N . TYR A 1 95 ? 7.668 17.252 -15.718 1.00 57.22 95 TYR A N 1
ATOM 798 C CA . TYR A 1 95 ? 6.546 16.345 -16.028 1.00 57.22 95 TYR A CA 1
ATOM 799 C C . TYR A 1 95 ? 6.819 14.853 -15.739 1.00 57.22 95 TYR A C 1
ATOM 801 O O . TYR A 1 95 ? 5.998 13.997 -16.077 1.00 57.22 95 TYR A O 1
ATOM 809 N N . VAL A 1 96 ? 7.972 14.538 -15.151 1.00 66.19 96 VAL A N 1
ATOM 810 C CA . VAL A 1 96 ? 8.489 13.180 -14.975 1.00 66.19 96 VAL A CA 1
ATOM 811 C C . VAL A 1 96 ? 9.137 13.079 -13.604 1.00 66.19 96 VAL A C 1
ATOM 813 O O . VAL A 1 96 ? 9.873 13.982 -13.209 1.00 66.19 96 VAL A O 1
ATOM 816 N N . GLU A 1 97 ? 8.870 11.982 -12.904 1.00 74.88 97 GLU A N 1
ATOM 817 C CA . GLU A 1 97 ? 9.520 11.657 -11.641 1.00 74.88 97 GLU A CA 1
ATOM 818 C C . GLU A 1 97 ? 10.317 10.363 -11.766 1.00 74.88 97 GLU A C 1
ATOM 820 O O . GLU A 1 97 ? 9.804 9.381 -12.299 1.00 74.88 97 GLU A O 1
ATOM 825 N N . SER A 1 98 ? 11.553 10.374 -11.271 1.00 81.31 98 SER A N 1
ATOM 826 C CA . SER A 1 98 ? 12.502 9.272 -11.389 1.00 81.31 98 SER A CA 1
ATOM 827 C C . SER A 1 98 ? 12.796 8.655 -10.029 1.00 81.31 98 SER A C 1
ATOM 829 O O . SER A 1 98 ? 13.202 9.351 -9.101 1.00 81.31 98 SER A O 1
ATOM 831 N N . PHE A 1 99 ? 12.658 7.338 -9.941 1.00 84.50 99 PHE A N 1
ATOM 832 C CA . PHE A 1 99 ? 13.070 6.536 -8.798 1.00 84.50 99 PHE A CA 1
ATOM 833 C C . PHE A 1 99 ? 14.207 5.623 -9.218 1.00 84.50 99 PHE A C 1
ATOM 835 O O . PHE A 1 99 ? 14.179 5.053 -10.306 1.00 84.50 99 PHE A O 1
ATOM 842 N N . PHE A 1 100 ? 15.183 5.440 -8.342 1.00 85.38 100 PHE A N 1
ATOM 843 C CA . PHE A 1 100 ? 16.310 4.562 -8.607 1.00 85.38 100 PHE A CA 1
ATOM 844 C C . PHE A 1 100 ? 16.252 3.356 -7.683 1.00 85.38 100 PHE A C 1
ATOM 846 O O . PHE A 1 100 ? 15.918 3.480 -6.505 1.00 85.38 100 PHE A O 1
ATOM 853 N N . ILE A 1 101 ? 16.575 2.181 -8.218 1.00 84.12 101 ILE A N 1
ATOM 854 C CA . ILE A 1 101 ? 16.685 0.976 -7.398 1.00 84.12 101 ILE A CA 1
ATOM 855 C C . ILE A 1 101 ? 18.008 1.036 -6.633 1.00 84.12 101 ILE A C 1
ATOM 857 O O . ILE A 1 101 ? 19.081 0.816 -7.201 1.00 84.12 101 ILE A O 1
ATOM 861 N N . GLU A 1 102 ? 17.917 1.347 -5.343 1.00 76.12 102 GLU A N 1
ATOM 862 C CA . GLU A 1 102 ? 19.027 1.315 -4.394 1.00 76.12 102 GLU A CA 1
ATOM 863 C C . GLU A 1 102 ? 18.985 -0.007 -3.615 1.00 76.12 102 GLU A C 1
ATOM 865 O O . GLU A 1 102 ? 17.920 -0.465 -3.217 1.00 76.12 102 GLU A O 1
ATOM 870 N N . ASN A 1 103 ? 20.133 -0.652 -3.390 1.00 78.25 103 ASN A N 1
ATOM 871 C CA . ASN A 1 103 ? 20.224 -1.876 -2.576 1.00 78.25 103 ASN A CA 1
ATOM 872 C C . ASN A 1 103 ? 19.311 -3.025 -3.060 1.00 78.25 103 ASN A C 1
ATOM 874 O O . ASN A 1 103 ? 18.636 -3.676 -2.265 1.00 78.25 103 ASN A O 1
ATOM 878 N N . LYS A 1 104 ? 19.293 -3.274 -4.377 1.00 83.88 104 LYS A N 1
ATOM 879 C CA . LYS A 1 104 ? 18.544 -4.346 -5.070 1.00 83.88 104 LYS A CA 1
ATOM 880 C C . LYS A 1 104 ? 17.025 -4.202 -5.113 1.00 83.88 104 LYS A C 1
ATOM 882 O O . LYS A 1 104 ? 16.423 -4.799 -6.002 1.00 83.88 104 LYS A O 1
ATOM 887 N N . ASN A 1 105 ? 16.415 -3.410 -4.238 1.00 87.69 105 ASN A N 1
ATOM 888 C CA . ASN A 1 105 ? 14.966 -3.379 -4.080 1.00 87.69 105 ASN A CA 1
ATOM 889 C C . ASN A 1 105 ? 14.431 -1.944 -4.123 1.00 87.69 105 ASN A C 1
ATOM 891 O O . ASN A 1 105 ? 15.039 -1.022 -3.594 1.00 87.69 105 ASN A O 1
ATOM 895 N N . LEU A 1 106 ? 13.253 -1.755 -4.706 1.00 88.69 106 LEU A N 1
ATOM 896 C CA . LEU A 1 106 ? 12.529 -0.487 -4.688 1.00 88.69 106 LEU A CA 1
ATOM 897 C C . LEU A 1 106 ? 11.044 -0.784 -4.538 1.00 88.69 106 LEU A C 1
ATOM 899 O O . LEU A 1 106 ? 10.499 -1.604 -5.268 1.00 88.69 106 LEU A O 1
ATOM 903 N N . THR A 1 107 ? 10.387 -0.122 -3.593 1.00 89.31 107 THR A N 1
ATOM 904 C CA . THR A 1 107 ? 8.937 -0.227 -3.409 1.00 89.31 107 THR A CA 1
ATOM 905 C C . THR A 1 107 ? 8.316 1.143 -3.586 1.00 89.31 107 THR A C 1
ATOM 907 O O . THR A 1 107 ? 8.730 2.096 -2.929 1.00 89.31 107 THR A O 1
ATOM 910 N N . ILE A 1 108 ? 7.326 1.232 -4.470 1.00 88.12 108 ILE A N 1
ATOM 911 C CA . ILE A 1 108 ? 6.580 2.459 -4.741 1.00 88.12 108 ILE A CA 1
ATOM 912 C C . ILE A 1 108 ? 5.124 2.222 -4.373 1.00 88.12 108 ILE A C 1
ATOM 914 O O . ILE A 1 108 ? 4.492 1.307 -4.897 1.00 88.12 108 ILE A O 1
ATOM 918 N N . THR A 1 109 ? 4.598 3.067 -3.492 1.00 86.69 109 THR A N 1
ATOM 919 C CA . THR A 1 109 ? 3.249 2.938 -2.936 1.00 86.69 109 THR A CA 1
ATOM 920 C C . THR A 1 109 ? 2.410 4.148 -3.329 1.00 86.69 109 THR A C 1
ATOM 922 O O . THR A 1 109 ? 2.790 5.287 -3.058 1.00 86.69 109 THR A O 1
ATOM 925 N N . ILE A 1 110 ? 1.263 3.915 -3.967 1.00 84.94 110 ILE A N 1
ATOM 926 C CA . ILE A 1 110 ? 0.393 4.960 -4.515 1.00 84.94 110 ILE A CA 1
ATOM 927 C C . ILE A 1 110 ? -1.035 4.716 -4.030 1.00 84.94 110 ILE A C 1
ATOM 929 O O . ILE A 1 110 ? -1.652 3.716 -4.381 1.00 84.94 110 ILE A O 1
ATOM 933 N N . ARG A 1 111 ? -1.596 5.652 -3.256 1.00 84.12 111 ARG A N 1
ATOM 934 C CA . ARG A 1 111 ? -3.014 5.596 -2.873 1.00 84.12 111 ARG A CA 1
ATOM 935 C C . ARG A 1 111 ? -3.899 6.137 -3.993 1.00 84.12 111 ARG A C 1
ATOM 937 O O . ARG A 1 111 ? -3.722 7.280 -4.426 1.00 84.12 111 ARG A O 1
ATOM 944 N N . ILE A 1 112 ? -4.859 5.330 -4.437 1.00 86.75 112 ILE A N 1
ATOM 945 C CA . ILE A 1 112 ? -5.767 5.676 -5.531 1.00 86.75 112 ILE A CA 1
ATOM 946 C C . ILE A 1 112 ? -7.009 6.364 -4.948 1.00 86.75 112 ILE A C 1
ATOM 948 O O . ILE A 1 112 ? -7.665 5.806 -4.070 1.00 86.75 112 ILE A O 1
ATOM 952 N N . PRO A 1 113 ? -7.365 7.587 -5.376 1.00 81.25 113 PRO A N 1
ATOM 953 C CA . PRO A 1 113 ? -8.543 8.263 -4.861 1.00 81.25 113 PRO A CA 1
ATOM 954 C C . PRO A 1 113 ? -9.824 7.685 -5.459 1.00 81.25 113 PRO A C 1
ATOM 956 O O . PRO A 1 113 ? -9.847 7.175 -6.578 1.00 81.25 113 PRO A O 1
ATOM 959 N N . SER A 1 114 ? -10.918 7.886 -4.735 1.00 81.50 114 SER A N 1
ATOM 960 C CA . SER A 1 114 ? -12.272 7.538 -5.164 1.00 81.50 114 SER A CA 1
ATOM 961 C C . SER A 1 114 ? -12.713 8.287 -6.426 1.00 81.50 114 SER A C 1
ATOM 963 O O . SER A 1 114 ? -13.305 7.713 -7.341 1.00 81.50 114 SER A O 1
ATOM 965 N N . ASN A 1 115 ? -12.382 9.579 -6.515 1.00 81.12 115 ASN A N 1
ATOM 966 C CA . ASN A 1 115 ? -12.750 10.442 -7.635 1.00 81.12 115 ASN A CA 1
ATOM 967 C C . ASN A 1 115 ? -11.713 10.386 -8.770 1.00 81.12 115 ASN A C 1
ATOM 969 O O . ASN A 1 115 ? -11.002 11.357 -9.051 1.00 81.12 115 ASN A O 1
ATOM 973 N N . LEU A 1 116 ? -11.605 9.221 -9.407 1.00 79.44 116 LEU A N 1
ATOM 974 C CA . LEU A 1 116 ? -10.776 9.036 -10.593 1.00 79.44 116 LEU A CA 1
ATOM 975 C C . LEU A 1 116 ? -11.536 9.516 -11.837 1.00 79.44 116 LEU A C 1
ATOM 977 O O . LEU A 1 116 ? -12.543 8.934 -12.236 1.00 79.44 116 LEU A O 1
ATOM 981 N N . THR A 1 117 ? -11.062 10.594 -12.459 1.00 76.25 117 THR A N 1
ATOM 982 C CA . THR A 1 117 ? -11.608 11.059 -13.747 1.00 76.25 117 THR A CA 1
ATOM 983 C C . THR A 1 117 ? -10.999 10.266 -14.908 1.00 76.25 117 THR A C 1
ATOM 985 O O . THR A 1 117 ? -9.931 9.681 -14.751 1.00 76.25 117 THR A O 1
ATOM 988 N N . ALA A 1 118 ? -11.625 10.266 -16.092 1.00 73.75 118 ALA A N 1
ATOM 989 C CA . ALA A 1 118 ? -11.144 9.500 -17.254 1.00 73.75 118 ALA A CA 1
ATOM 990 C C . ALA A 1 118 ? -9.682 9.813 -17.637 1.00 73.75 118 ALA A C 1
ATOM 992 O O . ALA A 1 118 ? -8.923 8.914 -17.980 1.00 73.75 118 ALA A O 1
ATOM 993 N N . GLN A 1 119 ? -9.267 11.075 -17.496 1.00 65.44 119 GLN A N 1
ATOM 994 C CA . GLN A 1 119 ? -7.878 11.513 -17.697 1.00 65.44 119 GLN A CA 1
ATOM 995 C C . GLN A 1 119 ? -6.889 10.906 -16.685 1.00 65.44 119 GLN A C 1
ATOM 997 O O . GLN A 1 119 ? -5.692 10.915 -16.940 1.00 65.44 119 GLN A O 1
ATOM 1002 N N . TYR A 1 120 ? -7.373 10.402 -15.544 1.00 73.19 120 TYR A N 1
ATOM 1003 C CA . TYR A 1 120 ? -6.568 9.899 -14.427 1.00 73.19 120 TYR A CA 1
ATOM 1004 C C . TYR A 1 120 ? -6.631 8.393 -14.228 1.00 73.19 120 TYR A C 1
ATOM 1006 O O . TYR A 1 120 ? -6.056 7.867 -13.281 1.00 73.19 120 TYR A O 1
ATOM 1014 N N . ARG A 1 121 ? -7.318 7.707 -15.136 1.00 83.31 121 ARG A N 1
ATOM 1015 C CA . ARG A 1 121 ? -7.534 6.271 -15.074 1.00 83.31 121 ARG A CA 1
ATOM 1016 C C . ARG A 1 121 ? -6.261 5.457 -15.293 1.00 83.31 121 ARG A C 1
ATOM 1018 O O . ARG A 1 121 ? -6.142 4.369 -14.752 1.00 83.31 121 ARG A O 1
ATOM 1025 N N . ILE A 1 122 ? -5.324 5.974 -16.083 1.00 83.38 122 IL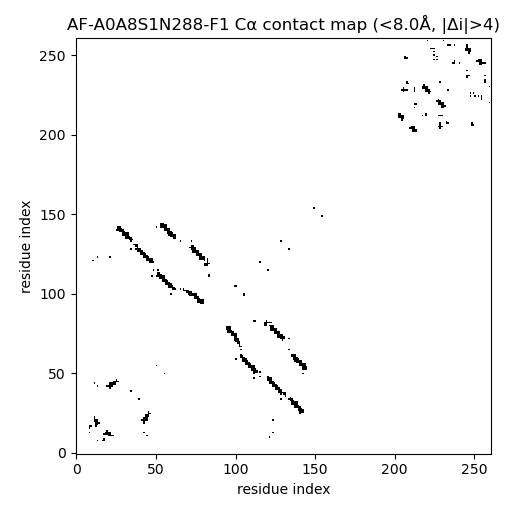E A N 1
ATOM 1026 C CA . ILE A 1 122 ? -4.150 5.221 -16.521 1.00 83.38 122 ILE A CA 1
ATOM 1027 C C . ILE A 1 122 ? -2.891 5.770 -15.855 1.00 83.38 122 ILE A C 1
ATOM 1029 O O . ILE A 1 122 ? -2.537 6.942 -16.033 1.00 83.38 122 ILE A O 1
ATOM 1033 N N . LEU A 1 123 ? -2.189 4.896 -15.135 1.00 85.50 123 LEU A N 1
ATOM 1034 C CA . LEU A 1 123 ? -0.834 5.147 -14.657 1.00 85.50 123 LEU A CA 1
ATOM 1035 C C . LEU A 1 123 ? 0.156 4.726 -15.735 1.00 85.50 123 LEU A C 1
ATOM 1037 O O . LEU A 1 123 ? 0.150 3.565 -16.130 1.00 85.50 123 LEU A O 1
ATOM 1041 N N . GLN A 1 124 ? 1.012 5.640 -16.186 1.00 83.62 124 GLN A N 1
ATOM 1042 C CA . GLN A 1 124 ? 2.039 5.365 -17.193 1.00 83.62 124 GLN A CA 1
ATOM 1043 C C . GLN A 1 124 ? 3.433 5.547 -16.597 1.00 83.62 124 GLN A C 1
ATOM 1045 O O . GLN A 1 124 ? 3.717 6.554 -15.942 1.00 83.62 124 GLN A O 1
ATOM 1050 N N . PHE A 1 125 ? 4.325 4.595 -16.849 1.00 86.19 125 PHE A N 1
ATOM 1051 C CA . PHE A 1 125 ? 5.710 4.676 -16.396 1.00 86.19 125 PHE A CA 1
ATOM 1052 C C . PHE A 1 125 ? 6.661 3.938 -17.339 1.00 86.19 125 PHE A C 1
ATOM 1054 O O . PHE A 1 125 ? 6.252 3.078 -18.116 1.00 86.19 125 PHE A O 1
ATOM 1061 N N . ALA A 1 126 ? 7.940 4.289 -17.284 1.00 87.50 126 ALA A N 1
ATOM 1062 C CA . ALA A 1 126 ? 9.007 3.601 -17.989 1.00 87.50 126 ALA A CA 1
ATOM 1063 C C . ALA A 1 126 ? 10.026 3.033 -17.012 1.00 87.50 126 ALA A C 1
ATOM 1065 O O . ALA A 1 126 ? 10.271 3.596 -15.949 1.00 87.50 126 ALA A O 1
ATOM 1066 N N . ILE A 1 127 ? 10.656 1.940 -17.418 1.00 88.81 127 ILE A N 1
ATOM 1067 C CA . ILE A 1 127 ? 11.807 1.359 -16.738 1.00 88.81 127 ILE A CA 1
ATOM 1068 C C . ILE A 1 127 ? 12.990 1.471 -17.688 1.00 88.81 127 ILE A C 1
ATOM 1070 O O . ILE A 1 127 ? 12.936 0.992 -18.825 1.00 88.81 127 ILE A O 1
ATOM 1074 N N . LEU A 1 128 ? 14.038 2.135 -17.220 1.00 87.44 128 LEU A N 1
ATOM 1075 C CA . LEU A 1 128 ? 15.252 2.416 -17.957 1.00 87.44 128 LEU A CA 1
ATOM 1076 C C . LEU A 1 128 ? 16.407 1.662 -17.316 1.00 87.44 128 LEU A C 1
ATOM 1078 O O . LEU A 1 128 ? 16.632 1.734 -16.108 1.00 87.44 128 LEU A O 1
ATOM 1082 N N . LYS A 1 129 ? 17.157 0.955 -18.153 1.00 84.44 129 LYS A N 1
ATOM 1083 C CA . LYS A 1 129 ? 18.415 0.317 -17.772 1.00 84.44 129 LYS A CA 1
ATOM 1084 C C . LYS A 1 129 ? 19.579 1.255 -18.092 1.00 84.44 129 LYS A C 1
ATOM 1086 O O . LYS A 1 129 ? 19.822 1.535 -19.267 1.00 84.44 129 LYS A O 1
ATOM 1091 N N . GLU A 1 130 ? 20.326 1.675 -17.072 1.00 74.56 130 GLU A N 1
ATOM 1092 C CA . GLU A 1 130 ? 21.512 2.528 -17.247 1.00 74.56 130 GLU A CA 1
ATOM 1093 C C . GLU A 1 130 ? 22.809 1.722 -17.414 1.00 74.56 130 GLU A C 1
ATOM 1095 O O . GLU A 1 130 ? 23.696 2.109 -18.173 1.00 74.56 130 GLU A O 1
ATOM 1100 N N . GLN A 1 131 ? 22.929 0.580 -16.732 1.00 70.19 131 GLN A N 1
ATOM 1101 C CA . GLN A 1 131 ? 24.162 -0.215 -16.687 1.00 70.19 131 GLN A CA 1
ATOM 1102 C C . GLN A 1 131 ? 24.018 -1.533 -17.448 1.00 70.19 131 GLN A C 1
ATOM 1104 O O . GLN A 1 131 ? 23.014 -2.232 -17.329 1.00 70.19 131 GLN A O 1
ATOM 1109 N N .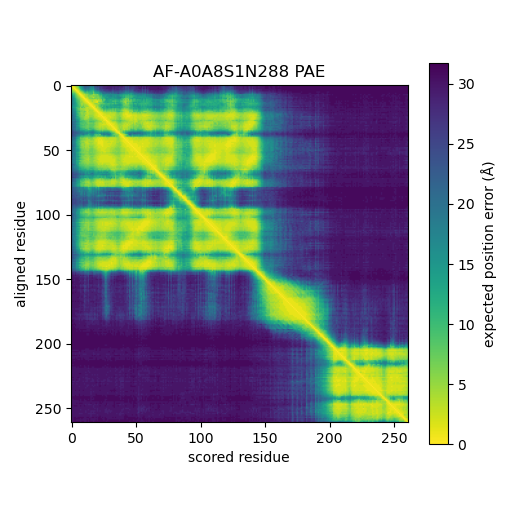 ILE A 1 132 ? 25.047 -1.914 -18.211 1.00 65.38 132 ILE A N 1
ATOM 1110 C CA . ILE A 1 132 ? 25.022 -3.092 -19.101 1.00 65.38 132 ILE A CA 1
ATOM 1111 C C . ILE A 1 132 ? 24.818 -4.401 -18.322 1.00 65.38 132 ILE A C 1
ATOM 1113 O O . ILE A 1 132 ? 24.174 -5.317 -18.837 1.00 65.38 132 ILE A O 1
ATOM 1117 N N . THR A 1 133 ? 25.317 -4.468 -17.085 1.00 75.00 133 THR A N 1
ATOM 1118 C CA . THR A 1 133 ? 25.380 -5.684 -16.261 1.00 75.00 133 THR A CA 1
ATOM 1119 C C . THR A 1 133 ? 24.014 -6.253 -15.884 1.00 75.00 133 THR A C 1
ATOM 1121 O O . THR A 1 133 ? 23.905 -7.458 -15.663 1.00 75.00 133 THR A O 1
ATOM 1124 N N . VAL A 1 134 ? 22.962 -5.433 -15.843 1.00 78.44 134 VAL A N 1
ATOM 1125 C CA . VAL A 1 134 ? 21.628 -5.887 -15.437 1.00 78.44 134 VAL A CA 1
ATOM 1126 C C . VAL A 1 134 ? 20.849 -6.450 -16.618 1.00 78.44 134 VAL A C 1
ATOM 1128 O O . VAL A 1 134 ? 20.483 -5.728 -17.536 1.00 78.44 134 VAL A O 1
ATOM 1131 N N . ASP A 1 135 ? 20.567 -7.744 -16.612 1.00 83.88 135 ASP A N 1
ATOM 1132 C CA . ASP A 1 135 ? 19.841 -8.437 -17.679 1.00 83.88 135 ASP A CA 1
ATOM 1133 C C . ASP A 1 135 ? 18.378 -8.708 -17.315 1.00 83.88 135 ASP A C 1
ATOM 1135 O O . ASP A 1 135 ? 17.579 -9.023 -18.195 1.00 83.88 135 ASP A O 1
ATOM 1139 N N . SER A 1 136 ? 18.012 -8.568 -16.038 1.00 85.81 136 SER A N 1
ATOM 1140 C CA . SER A 1 136 ? 16.683 -8.904 -15.546 1.00 85.81 136 SER A CA 1
ATOM 1141 C C . SER A 1 136 ? 16.281 -8.114 -14.301 1.00 85.81 136 SER A C 1
ATOM 1143 O O . SER A 1 136 ? 17.119 -7.761 -13.471 1.00 85.81 136 SER A O 1
ATOM 1145 N N . LEU A 1 137 ? 14.979 -7.853 -14.181 1.00 89.06 137 LEU A N 1
ATOM 1146 C CA . LEU A 1 137 ? 14.327 -7.213 -13.038 1.00 89.06 137 LEU A CA 1
ATOM 1147 C C . LEU A 1 137 ? 12.999 -7.918 -12.766 1.00 89.06 137 LEU A C 1
ATOM 1149 O O . LEU A 1 137 ? 12.231 -8.159 -13.696 1.00 89.06 137 LEU A O 1
ATOM 1153 N N . GLN A 1 138 ? 12.699 -8.223 -11.508 1.00 90.75 138 GLN A N 1
ATOM 1154 C CA . GLN A 1 138 ? 11.370 -8.687 -11.125 1.00 90.75 138 GLN A CA 1
ATOM 1155 C C . GLN A 1 138 ? 10.514 -7.496 -10.699 1.00 90.75 138 GLN A C 1
ATOM 1157 O O . GLN A 1 138 ? 10.932 -6.695 -9.866 1.00 90.75 138 GLN A O 1
ATOM 1162 N N . LEU A 1 139 ? 9.317 -7.397 -11.269 1.00 91.06 139 LEU A N 1
ATOM 1163 C CA . LEU A 1 139 ? 8.281 -6.449 -10.884 1.00 91.06 139 LEU A CA 1
ATOM 1164 C C . LEU A 1 139 ? 7.096 -7.233 -10.325 1.00 91.06 139 LEU A C 1
ATOM 1166 O O . LEU A 1 139 ? 6.493 -8.025 -11.045 1.00 91.06 139 LEU A O 1
ATOM 1170 N N . LYS A 1 140 ? 6.765 -7.010 -9.058 1.00 91.88 140 LYS A N 1
ATOM 1171 C CA . LYS A 1 140 ? 5.546 -7.499 -8.417 1.00 91.88 140 LYS A CA 1
ATOM 1172 C C . LYS A 1 140 ? 4.592 -6.326 -8.200 1.00 91.88 140 LYS A C 1
ATOM 1174 O O . LYS A 1 140 ? 5.016 -5.255 -7.767 1.00 91.88 140 LYS A O 1
ATOM 1179 N N . ILE A 1 141 ? 3.336 -6.522 -8.577 1.00 91.69 141 ILE A N 1
ATOM 1180 C CA . ILE A 1 141 ? 2.279 -5.516 -8.541 1.00 91.69 141 ILE A CA 1
ATOM 1181 C C . ILE A 1 141 ? 1.222 -6.047 -7.599 1.00 91.69 141 ILE A C 1
ATOM 1183 O O . ILE A 1 141 ? 0.521 -6.990 -7.950 1.00 91.69 141 ILE A O 1
ATOM 1187 N N . ASP A 1 142 ? 1.130 -5.429 -6.435 1.00 89.69 142 ASP A N 1
ATOM 1188 C CA . ASP A 1 142 ? 0.192 -5.812 -5.391 1.00 89.69 142 ASP A CA 1
ATOM 1189 C C . ASP A 1 142 ? -0.746 -4.639 -5.113 1.00 89.69 142 ASP A C 1
ATOM 1191 O O . ASP A 1 142 ? -0.401 -3.468 -5.319 1.00 89.69 142 ASP A O 1
ATOM 1195 N N . THR A 1 143 ? -1.932 -4.945 -4.620 1.00 88.62 143 THR A N 1
ATOM 1196 C CA . THR A 1 143 ? -2.878 -3.967 -4.107 1.00 88.62 143 THR A CA 1
ATOM 1197 C C . THR A 1 143 ? -3.190 -4.308 -2.664 1.00 88.62 143 THR A C 1
ATOM 1199 O O . THR A 1 143 ? -3.300 -5.474 -2.295 1.00 88.62 143 THR A O 1
ATOM 1202 N N . ASP A 1 144 ? -3.321 -3.285 -1.825 1.00 82.12 144 ASP A N 1
ATOM 1203 C CA . ASP A 1 144 ? -3.935 -3.484 -0.519 1.00 82.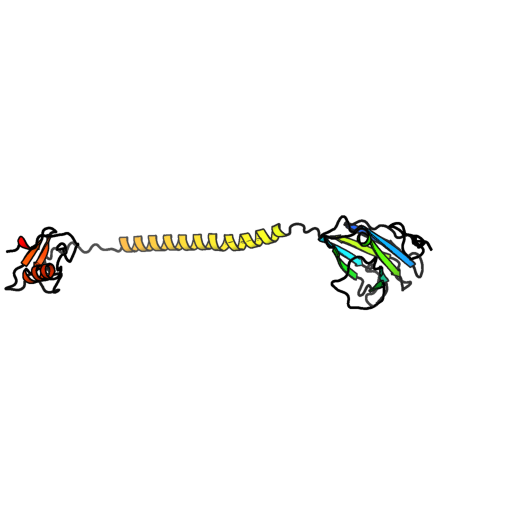12 144 ASP A CA 1
ATOM 1204 C C . ASP A 1 144 ? -5.439 -3.664 -0.765 1.00 82.12 144 ASP A C 1
ATOM 1206 O O . ASP A 1 144 ? -6.215 -2.710 -0.679 1.00 82.12 144 ASP A O 1
ATOM 1210 N N . TYR A 1 145 ? -5.856 -4.884 -1.108 1.00 55.50 145 TYR A N 1
ATOM 1211 C CA . TYR A 1 145 ? -7.095 -5.371 -0.529 1.00 55.50 145 TYR A CA 1
ATOM 1212 C C . TYR A 1 145 ? -6.806 -5.454 0.965 1.00 55.50 145 TYR A C 1
ATOM 1214 O O . TYR A 1 145 ? -5.923 -6.199 1.384 1.00 55.50 145 TYR A O 1
ATOM 1222 N N . GLU A 1 146 ? -7.501 -4.648 1.764 1.00 47.97 146 GLU A N 1
ATOM 1223 C CA . GLU A 1 146 ? -7.698 -5.006 3.163 1.00 47.97 146 GLU A CA 1
ATOM 1224 C C . GLU A 1 146 ? -8.413 -6.370 3.130 1.00 47.97 146 GLU A C 1
ATOM 1226 O O . GLU A 1 146 ? -9.638 -6.445 3.052 1.00 47.97 146 GLU A O 1
ATOM 1231 N N . GLU A 1 147 ? -7.650 -7.471 3.095 1.00 47.38 147 GLU A N 1
ATOM 1232 C CA . GLU A 1 147 ? -8.087 -8.647 3.829 1.00 47.38 147 GLU A CA 1
ATOM 1233 C C . GLU A 1 147 ? -8.326 -8.122 5.235 1.00 47.38 147 GLU A C 1
ATOM 1235 O O . GLU A 1 147 ? -7.484 -7.429 5.805 1.00 47.38 147 GLU A O 1
ATOM 1240 N N . ASP A 1 148 ? -9.549 -8.314 5.699 1.00 39.78 148 ASP A N 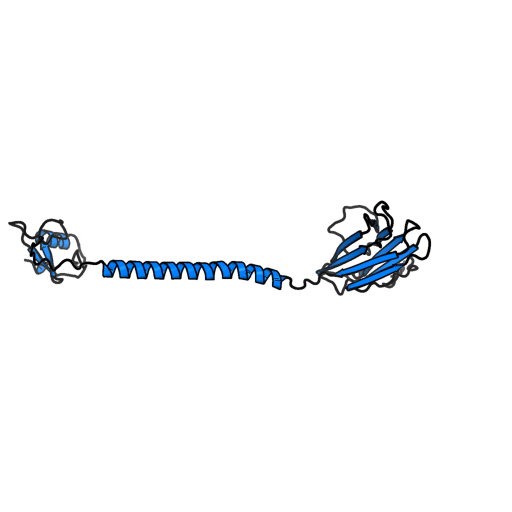1
ATOM 1241 C CA . ASP A 1 148 ? -10.035 -7.861 6.982 1.00 39.78 148 ASP A CA 1
ATOM 1242 C C . ASP A 1 148 ? -9.182 -8.531 8.081 1.00 39.78 148 ASP A C 1
ATOM 1244 O O . ASP A 1 148 ? -9.568 -9.533 8.678 1.00 39.78 148 ASP A O 1
ATOM 1248 N N . ASP A 1 149 ? -7.990 -7.982 8.349 1.00 43.00 149 ASP A N 1
ATOM 1249 C CA . ASP A 1 149 ? -7.051 -8.378 9.411 1.00 43.00 149 ASP A CA 1
ATOM 1250 C C . ASP A 1 149 ? -7.680 -8.208 10.810 1.00 43.00 149 ASP A C 1
ATOM 1252 O O . ASP A 1 149 ? -7.065 -8.523 11.837 1.00 43.00 149 ASP A O 1
ATOM 1256 N N . ASN A 1 150 ? -8.942 -7.768 10.863 1.00 47.31 150 ASN A N 1
ATOM 1257 C CA . ASN A 1 150 ? -9.805 -7.872 12.022 1.00 47.31 150 ASN A CA 1
ATOM 1258 C C . ASN A 1 150 ? -9.892 -9.298 12.571 1.00 47.31 150 ASN A C 1
ATOM 1260 O O . ASN A 1 150 ? -10.134 -9.417 13.762 1.00 47.31 150 ASN A O 1
ATOM 1264 N N . GLU A 1 151 ? -9.646 -10.382 11.826 1.00 51.19 151 GLU A N 1
ATOM 1265 C CA . GLU A 1 151 ? -9.744 -11.708 12.461 1.00 51.19 151 GLU A CA 1
ATOM 1266 C C . GLU A 1 151 ? -8.665 -11.907 13.547 1.00 51.19 151 GLU A C 1
ATOM 1268 O O . GLU A 1 151 ? -8.959 -12.391 14.640 1.00 51.19 151 GLU A O 1
ATOM 1273 N N . SER A 1 152 ? -7.429 -11.446 13.327 1.00 56.12 152 SER A N 1
ATOM 1274 C CA . SER A 1 152 ? -6.366 -11.586 14.337 1.00 56.12 152 SER A CA 1
ATOM 1275 C C . SER A 1 152 ? -6.460 -10.541 15.461 1.00 56.12 152 SER A C 1
ATOM 1277 O O . SER A 1 152 ? -6.213 -10.857 16.633 1.00 56.12 152 SER A O 1
ATOM 1279 N N . ASP A 1 153 ? -6.893 -9.321 15.130 1.00 59.25 153 ASP A N 1
ATOM 1280 C CA . ASP A 1 153 ? -7.009 -8.209 16.075 1.00 59.25 153 ASP A CA 1
ATOM 1281 C C . ASP A 1 153 ? -8.320 -8.241 16.885 1.00 59.25 153 ASP A C 1
ATOM 1283 O O . ASP A 1 153 ? -8.339 -7.851 18.056 1.00 59.25 153 ASP A O 1
ATOM 1287 N N . GLU A 1 154 ? -9.417 -8.775 16.340 1.00 63.12 154 GLU A N 1
ATOM 1288 C CA . GLU A 1 154 ? -10.625 -9.069 17.119 1.00 63.12 154 GLU A CA 1
ATOM 1289 C C . GLU A 1 154 ? -10.388 -10.229 18.081 1.00 63.12 154 GLU A C 1
ATOM 1291 O O . GLU A 1 154 ? -10.771 -10.124 19.249 1.00 63.12 154 GLU A O 1
ATOM 1296 N N . ILE A 1 155 ? -9.705 -11.301 17.659 1.00 68.12 155 ILE A N 1
ATOM 1297 C CA . ILE A 1 155 ? -9.361 -12.408 18.564 1.00 68.12 155 ILE A CA 1
ATOM 1298 C C . ILE A 1 155 ? -8.475 -11.898 19.710 1.00 68.12 155 ILE A C 1
ATOM 1300 O O . ILE A 1 155 ? -8.727 -12.230 20.873 1.00 68.12 155 ILE A O 1
ATOM 1304 N N . SER A 1 156 ? -7.483 -11.045 19.430 1.00 71.81 156 SER A N 1
ATOM 1305 C CA . SER A 1 156 ? -6.613 -10.482 20.471 1.00 71.81 156 SER A CA 1
ATOM 1306 C C . SER A 1 156 ? -7.380 -9.570 21.447 1.00 71.81 156 SER A C 1
ATOM 1308 O O . SER A 1 156 ? -7.208 -9.680 22.669 1.00 71.81 156 SER A O 1
ATOM 1310 N N . ARG A 1 157 ? -8.308 -8.742 20.946 1.00 74.38 157 ARG A N 1
ATOM 1311 C CA . ARG A 1 157 ? -9.195 -7.895 21.767 1.00 74.38 157 ARG A CA 1
ATOM 1312 C C . ARG A 1 157 ? -10.180 -8.711 22.606 1.00 74.38 157 ARG A C 1
ATOM 1314 O O . ARG A 1 157 ? -10.377 -8.397 23.782 1.00 74.38 157 ARG A O 1
ATOM 1321 N N . LEU A 1 158 ? -10.762 -9.776 22.053 1.00 76.31 158 LEU A N 1
ATOM 1322 C CA . LEU A 1 158 ? -11.671 -10.671 22.777 1.00 76.31 158 LEU A CA 1
ATOM 1323 C C . LEU A 1 158 ? -10.947 -11.415 23.903 1.00 76.31 158 LEU A C 1
ATOM 1325 O O . LEU A 1 158 ? -11.477 -11.506 25.012 1.00 76.31 158 LEU A O 1
ATOM 1329 N N . LEU A 1 159 ? -9.712 -11.872 23.677 1.00 76.94 159 LEU A N 1
ATOM 1330 C CA . LEU A 1 159 ? -8.895 -12.490 24.726 1.00 76.94 159 LEU A CA 1
ATOM 1331 C C . LEU A 1 159 ? -8.628 -11.520 25.887 1.00 76.94 159 LEU A C 1
ATOM 1333 O O . LEU A 1 159 ? -8.732 -11.916 27.051 1.00 76.94 159 LEU A O 1
ATOM 1337 N N . TYR A 1 160 ? -8.378 -10.239 25.598 1.00 79.12 160 TYR A N 1
ATOM 1338 C CA . TYR A 1 160 ? -8.151 -9.219 26.628 1.00 79.12 160 TYR A CA 1
ATOM 1339 C C . TYR A 1 160 ? -9.39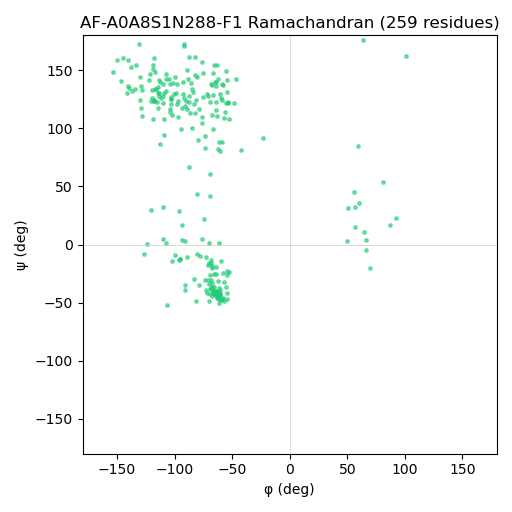3 -8.937 27.496 1.00 79.12 160 TYR A C 1
ATOM 1341 O O . TYR A 1 160 ? -9.254 -8.523 28.645 1.00 79.12 160 TYR A O 1
ATOM 1349 N N . ILE A 1 161 ? -10.604 -9.188 26.984 1.00 79.38 161 ILE A N 1
ATOM 1350 C CA . ILE A 1 161 ? -11.876 -9.013 27.713 1.00 79.38 161 ILE A CA 1
ATOM 1351 C C . ILE A 1 161 ? -12.292 -10.304 28.443 1.00 79.38 161 ILE A C 1
ATOM 1353 O O . ILE A 1 161 ? -12.778 -10.263 29.580 1.00 79.38 161 ILE A O 1
ATOM 1357 N N . ILE A 1 162 ? -12.089 -11.471 27.827 1.00 82.00 162 ILE A N 1
ATOM 1358 C CA . ILE A 1 162 ? -12.500 -12.768 28.387 1.00 82.00 162 ILE A CA 1
ATOM 1359 C C . ILE A 1 162 ? -11.592 -13.180 29.556 1.00 82.00 162 ILE A C 1
ATOM 1361 O O . ILE A 1 162 ? -12.081 -13.671 30.574 1.00 82.00 162 ILE A O 1
ATOM 1365 N N . ILE A 1 163 ? -10.280 -12.940 29.474 1.00 82.56 163 ILE A N 1
ATOM 1366 C CA . ILE A 1 163 ? -9.341 -13.361 30.527 1.00 82.56 163 ILE A CA 1
ATOM 1367 C C . ILE A 1 163 ? -9.665 -12.698 31.886 1.00 82.56 163 ILE A C 1
ATOM 1369 O O . ILE A 1 163 ? -9.823 -13.428 32.868 1.00 82.56 163 ILE A O 1
ATOM 1373 N N . PRO A 1 164 ? -9.850 -11.365 32.001 1.00 82.25 164 PRO A N 1
ATOM 1374 C CA . PRO A 1 164 ? -10.161 -10.728 33.282 1.00 82.25 164 PRO A CA 1
ATOM 1375 C C . PRO A 1 164 ? -11.539 -11.099 33.832 1.00 82.25 164 PRO A C 1
ATOM 1377 O O . PRO A 1 164 ? -11.705 -11.193 35.046 1.00 82.25 164 PRO A O 1
ATOM 1380 N N . THR A 1 165 ? -12.529 -11.327 32.965 1.00 88.31 165 THR A N 1
ATOM 1381 C CA . THR A 1 165 ? -13.891 -11.682 33.395 1.00 88.31 165 THR A CA 1
ATOM 1382 C C . THR A 1 165 ? -13.951 -13.104 33.943 1.00 88.31 165 THR A C 1
ATOM 1384 O O . THR A 1 165 ? -14.540 -13.326 35.004 1.00 88.31 165 THR A O 1
ATOM 1387 N N . VAL A 1 166 ? -13.278 -14.057 33.297 1.00 91.94 166 VAL A N 1
ATOM 1388 C CA . VAL A 1 166 ? -13.194 -15.445 33.771 1.00 91.94 166 VAL A CA 1
ATOM 1389 C C . VAL A 1 166 ? -12.327 -15.537 35.027 1.00 91.94 166 VAL A C 1
ATOM 1391 O O . VAL A 1 166 ? -12.768 -16.092 36.034 1.00 91.94 166 VAL A O 1
ATOM 1394 N N . VAL A 1 167 ? -11.132 -14.934 35.023 1.00 91.25 167 VAL A N 1
ATOM 1395 C CA . VAL A 1 167 ? -10.225 -14.948 36.185 1.00 91.25 167 VAL A CA 1
ATOM 1396 C C . VAL A 1 167 ? -10.848 -14.213 37.374 1.00 91.25 167 VAL A C 1
ATOM 1398 O O . VAL A 1 167 ? -10.831 -14.728 38.491 1.00 91.25 167 VAL A O 1
ATOM 1401 N N . GLY A 1 168 ? -11.471 -13.055 37.145 1.00 89.44 168 GLY A N 1
ATOM 1402 C CA . GLY A 1 168 ? -12.179 -12.298 38.175 1.00 89.44 168 GLY A CA 1
ATOM 1403 C C . GLY A 1 168 ? -13.344 -13.082 38.779 1.00 89.44 168 GLY A C 1
ATOM 1404 O O . GLY A 1 168 ? -13.474 -13.141 40.001 1.00 89.44 168 GLY A O 1
ATOM 1405 N N . SER A 1 169 ? -14.140 -13.761 37.947 1.00 92.06 169 SER A N 1
ATOM 1406 C CA . SER A 1 169 ? -15.247 -14.606 38.416 1.00 92.06 169 SER A CA 1
ATOM 1407 C C . SER A 1 169 ? -14.754 -15.784 39.258 1.00 92.06 169 SER A C 1
ATOM 1409 O O . SER A 1 169 ? -15.338 -16.075 40.302 1.00 92.06 169 SER A O 1
ATOM 1411 N N . ILE A 1 170 ? -13.646 -16.421 38.863 1.00 94.88 170 ILE A N 1
ATOM 1412 C CA . ILE A 1 170 ? -13.017 -17.498 39.640 1.00 94.88 170 ILE A CA 1
ATOM 1413 C C . ILE A 1 170 ? -12.522 -16.966 40.989 1.00 94.88 170 ILE A C 1
ATOM 1415 O O . ILE A 1 170 ? -12.796 -17.578 42.020 1.00 94.88 170 ILE A O 1
ATOM 1419 N N . ILE A 1 171 ? -11.848 -15.812 41.016 1.00 94.19 171 ILE A N 1
ATOM 1420 C CA . ILE A 1 171 ? -11.360 -15.197 42.260 1.00 94.19 171 ILE A CA 1
ATOM 1421 C C . ILE A 1 171 ? -12.530 -14.859 43.190 1.00 94.19 171 ILE A C 1
ATOM 1423 O O . ILE A 1 171 ? -12.491 -15.208 44.369 1.00 94.19 171 ILE A O 1
ATOM 1427 N N . ILE A 1 172 ? -13.592 -14.235 42.673 1.00 93.44 172 ILE A N 1
ATOM 1428 C CA . ILE A 1 172 ? -14.791 -13.903 43.455 1.00 93.44 172 ILE A CA 1
ATOM 1429 C C . ILE A 1 172 ? -15.435 -15.178 44.005 1.00 93.44 172 ILE A C 1
ATOM 1431 O O . ILE A 1 172 ? -15.781 -15.230 45.184 1.00 93.44 172 ILE A O 1
ATOM 1435 N N . PHE A 1 173 ? -15.550 -16.228 43.194 1.00 95.12 173 PHE A N 1
ATOM 1436 C CA . PHE A 1 173 ? -16.108 -17.505 43.627 1.00 95.12 173 PHE A CA 1
ATOM 1437 C C . PHE A 1 173 ? -15.265 -18.162 44.731 1.00 95.12 173 PHE A C 1
ATOM 1439 O O . PHE A 1 173 ? -15.811 -18.614 45.740 1.00 95.12 173 PHE A O 1
ATOM 1446 N N . LEU A 1 174 ? -13.934 -18.146 44.604 1.00 95.12 174 LEU A N 1
ATOM 1447 C CA . LEU A 1 174 ? -13.016 -18.629 45.640 1.00 95.12 174 LEU A CA 1
ATOM 1448 C C . LEU A 1 174 ? -13.118 -17.804 46.928 1.00 95.12 174 LEU A C 1
ATOM 1450 O O . LEU A 1 174 ? -13.125 -18.382 48.017 1.00 95.12 174 LEU A O 1
ATOM 1454 N N . LEU A 1 175 ? -13.260 -16.479 46.826 1.00 93.94 175 LEU A N 1
ATOM 1455 C CA . LEU A 1 175 ? -13.505 -15.611 47.978 1.00 93.94 175 LEU A CA 1
ATOM 1456 C C . LEU A 1 175 ? -14.842 -15.948 48.641 1.00 93.94 175 LEU A C 1
ATOM 1458 O O . LEU A 1 175 ? -14.882 -16.107 49.857 1.00 93.94 175 LEU A O 1
ATOM 1462 N N . ILE A 1 176 ? -15.919 -16.140 47.877 1.00 94.44 176 ILE A N 1
ATOM 1463 C CA . ILE A 1 176 ? -17.226 -16.547 48.415 1.00 94.44 176 ILE A CA 1
ATOM 1464 C C . ILE A 1 176 ? -17.110 -17.889 49.143 1.00 94.44 176 ILE A C 1
ATOM 1466 O O . ILE A 1 176 ? -17.559 -17.998 50.284 1.00 94.44 176 ILE A O 1
ATOM 1470 N N . ILE A 1 177 ? -16.462 -18.893 48.542 1.00 92.81 177 ILE A N 1
ATOM 1471 C CA . ILE A 1 177 ? -16.218 -20.190 49.193 1.00 92.81 177 ILE A CA 1
ATOM 1472 C C . ILE A 1 177 ? -15.424 -19.999 50.486 1.00 92.81 177 ILE A C 1
ATOM 1474 O O . ILE A 1 177 ? -15.795 -20.555 51.523 1.00 92.81 177 ILE A O 1
ATOM 1478 N N . TYR A 1 178 ? -14.358 -19.199 50.449 1.00 95.38 178 TYR A N 1
ATOM 1479 C CA . TYR A 1 178 ? -13.548 -18.891 51.621 1.00 95.38 178 TYR A CA 1
ATOM 1480 C C . TYR A 1 178 ? -14.385 -18.233 52.726 1.00 95.38 178 TYR A C 1
ATOM 1482 O O . TYR A 1 178 ? -14.340 -18.682 53.872 1.00 95.38 178 TYR A O 1
ATOM 1490 N N . TYR A 1 179 ? -15.203 -17.231 52.397 1.00 91.94 179 TYR A N 1
ATOM 1491 C CA . TYR A 1 179 ? -16.074 -16.538 53.347 1.00 91.94 179 TYR A CA 1
ATOM 1492 C C . TYR A 1 179 ? -17.163 -17.452 53.913 1.00 91.94 179 TYR A C 1
ATOM 1494 O O . TYR A 1 1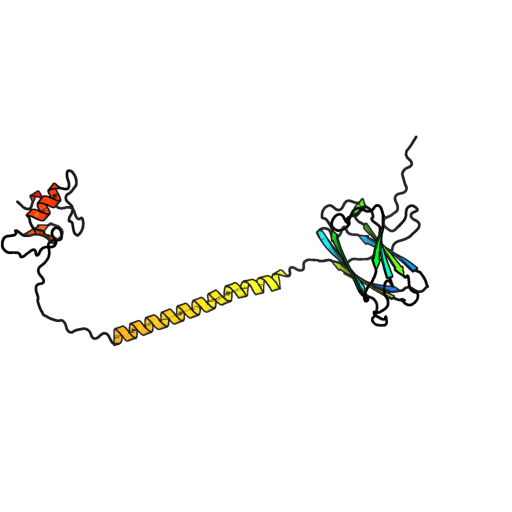79 ? -17.402 -17.437 55.120 1.00 91.94 179 TYR A O 1
ATOM 1502 N N . VAL A 1 180 ? -17.794 -18.290 53.088 1.00 92.06 180 VAL A N 1
ATOM 1503 C CA . VAL A 1 180 ? -18.796 -19.267 53.542 1.00 92.06 180 VAL A CA 1
ATOM 1504 C C . VAL A 1 180 ? -18.154 -20.306 54.460 1.00 92.06 180 VAL A C 1
ATOM 1506 O O . VAL A 1 180 ? -18.715 -20.626 55.510 1.00 92.06 180 VAL A O 1
ATOM 1509 N N . LYS A 1 181 ? -16.957 -20.800 54.123 1.00 88.50 181 LYS A N 1
ATOM 1510 C CA . LYS A 1 181 ? -16.204 -21.738 54.966 1.00 88.50 181 LYS A CA 1
ATOM 1511 C C . LYS A 1 181 ? -15.777 -21.082 56.279 1.00 88.50 181 LYS A C 1
ATOM 1513 O O . LYS A 1 181 ? -15.948 -21.680 57.337 1.00 88.50 181 LYS A O 1
ATOM 1518 N N . LYS A 1 182 ? -15.317 -19.827 56.234 1.00 86.44 182 LYS A N 1
ATOM 1519 C CA . LYS A 1 182 ? -15.000 -19.021 57.421 1.00 86.44 182 LYS A CA 1
ATOM 1520 C C . LYS A 1 182 ? -16.233 -18.824 58.302 1.00 86.44 182 LYS A C 1
ATOM 1522 O O . LYS A 1 182 ? -16.131 -19.009 59.509 1.00 86.44 182 LYS A O 1
ATOM 1527 N N . ARG A 1 183 ? -17.401 -18.539 57.718 1.00 78.94 183 ARG A N 1
ATOM 1528 C CA . ARG A 1 183 ? -18.670 -18.392 58.447 1.00 78.94 183 ARG A CA 1
ATOM 1529 C C . ARG A 1 183 ? -19.132 -19.710 59.070 1.00 78.94 183 ARG A C 1
ATOM 1531 O O . ARG A 1 183 ? -19.565 -19.696 60.213 1.00 78.94 183 ARG A O 1
ATOM 1538 N N . LYS A 1 184 ? -19.004 -20.846 58.371 1.00 76.06 184 LYS A N 1
ATOM 1539 C CA . LYS A 1 184 ? -19.287 -22.177 58.942 1.00 76.06 184 LYS A CA 1
ATOM 1540 C C . LYS A 1 184 ? -18.336 -22.518 60.088 1.00 76.06 184 LYS A C 1
ATOM 1542 O O . LYS A 1 184 ? -18.799 -23.007 61.107 1.00 76.06 184 LYS A O 1
ATOM 1547 N N . ASN A 1 185 ? -17.048 -22.197 59.965 1.00 68.81 185 ASN A N 1
ATOM 1548 C CA . ASN A 1 185 ? -16.079 -22.379 61.048 1.00 68.81 185 ASN A CA 1
ATOM 1549 C C . ASN A 1 185 ? -16.376 -21.460 62.243 1.00 68.81 185 ASN A C 1
ATOM 1551 O O . ASN A 1 185 ? -16.231 -21.879 63.385 1.00 68.81 185 ASN A O 1
ATOM 1555 N N . GLN A 1 186 ? -16.832 -20.228 61.997 1.00 62.09 186 GLN A N 1
ATOM 1556 C CA . GLN A 1 186 ? -17.284 -19.317 63.051 1.00 62.09 186 GLN A CA 1
ATOM 1557 C C . GLN A 1 186 ? -18.586 -19.789 63.705 1.00 62.09 186 GLN A C 1
ATOM 1559 O O . GLN A 1 186 ? -18.695 -19.695 64.916 1.00 62.09 186 GLN A O 1
ATOM 1564 N N . ALA A 1 187 ? -19.538 -20.341 62.947 1.00 59.81 187 ALA A N 1
ATOM 1565 C CA . ALA A 1 187 ? -20.766 -20.925 63.489 1.00 59.81 187 ALA A CA 1
ATOM 1566 C C . ALA A 1 187 ? -20.505 -22.236 64.254 1.00 59.81 187 ALA A C 1
ATOM 1568 O O . ALA A 1 187 ? -21.158 -22.490 65.256 1.00 59.81 187 ALA A O 1
ATOM 1569 N N . ALA A 1 188 ? -19.526 -23.040 63.825 1.00 60.91 188 ALA A N 1
ATOM 1570 C CA . ALA A 1 188 ? -19.090 -24.246 64.531 1.00 60.91 188 ALA A CA 1
ATOM 1571 C C . ALA A 1 188 ? -18.327 -23.929 65.832 1.00 60.91 188 ALA A C 1
ATOM 1573 O O . ALA A 1 188 ? -18.415 -24.690 66.787 1.00 60.91 188 ALA A O 1
ATOM 1574 N N . ASN A 1 189 ? -17.622 -22.792 65.883 1.00 57.28 189 ASN A N 1
ATOM 1575 C CA . ASN A 1 189 ? -16.967 -22.273 67.090 1.00 57.28 189 ASN A CA 1
ATOM 1576 C C . ASN A 1 189 ? -17.830 -21.272 67.877 1.00 57.28 189 ASN A C 1
ATOM 1578 O O . ASN A 1 189 ? -17.363 -20.716 68.872 1.00 57.28 189 ASN A O 1
ATOM 1582 N N . TYR A 1 190 ? -19.077 -21.031 67.462 1.00 52.53 190 TYR A N 1
ATOM 1583 C CA . TYR A 1 190 ? -20.008 -20.206 68.219 1.00 52.53 190 TYR A CA 1
ATOM 1584 C C . TYR A 1 190 ? -20.583 -21.052 69.353 1.00 52.53 190 TYR A C 1
ATOM 1586 O O . TYR A 1 190 ? -21.589 -21.744 69.202 1.00 52.53 190 TYR A O 1
ATOM 1594 N N . GLN A 1 191 ? -19.906 -21.020 70.500 1.00 58.75 191 GLN A N 1
ATOM 1595 C CA . GLN A 1 191 ? -20.494 -21.470 71.752 1.00 58.75 191 GLN A CA 1
ATOM 1596 C C . GLN A 1 191 ? -21.677 -20.552 72.055 1.00 58.75 191 GLN A C 1
ATOM 1598 O O . GLN A 1 191 ? -21.493 -19.369 72.331 1.00 58.75 191 GLN A O 1
ATOM 1603 N N . ILE A 1 192 ? -22.891 -21.098 71.969 1.00 54.03 192 ILE A N 1
ATOM 1604 C CA . ILE A 1 192 ? -24.098 -20.451 72.480 1.00 54.03 192 ILE A CA 1
ATOM 1605 C C . ILE A 1 192 ? -23.817 -20.167 73.964 1.00 54.03 192 ILE A C 1
ATOM 1607 O O . ILE A 1 192 ? -23.637 -21.130 74.718 1.00 54.03 192 ILE A O 1
ATOM 1611 N N . PRO A 1 193 ? -23.729 -18.898 74.407 1.00 52.09 193 PRO A N 1
ATOM 1612 C CA . PRO A 1 193 ? -23.704 -18.628 75.832 1.00 52.09 193 PRO A CA 1
ATOM 1613 C C . PRO A 1 193 ? -25.007 -19.195 76.391 1.00 52.09 193 PRO A C 1
ATOM 1615 O O . PRO A 1 193 ? -26.082 -18.902 75.862 1.00 52.09 193 PRO A O 1
ATOM 1618 N N . ALA A 1 194 ? -24.905 -20.058 77.404 1.00 53.25 194 ALA A N 1
ATOM 1619 C CA . ALA A 1 194 ? -26.067 -20.593 78.102 1.00 53.25 194 ALA A CA 1
ATOM 1620 C C . ALA A 1 194 ? -27.038 -19.444 78.431 1.00 53.25 194 ALA A C 1
ATOM 1622 O O . ALA A 1 194 ? -26.563 -18.347 78.740 1.00 53.25 194 ALA A O 1
ATOM 1623 N N . PRO A 1 195 ? -28.367 -19.656 78.352 1.00 49.38 195 PRO A N 1
ATOM 1624 C CA . PRO A 1 195 ? -29.326 -18.603 78.642 1.00 49.38 195 PRO A CA 1
ATOM 1625 C C . PRO A 1 195 ? -29.055 -18.100 80.056 1.00 49.38 195 PRO A C 1
ATOM 1627 O O . PRO A 1 195 ? -29.263 -18.808 81.043 1.00 49.38 195 PRO A O 1
ATOM 1630 N N . ILE A 1 196 ? -28.521 -16.885 80.141 1.00 52.53 196 ILE A N 1
ATOM 1631 C CA . ILE A 1 196 ? -28.310 -16.218 81.409 1.00 52.53 196 ILE A CA 1
ATOM 1632 C C . ILE A 1 196 ? -29.707 -15.788 81.851 1.00 52.53 196 ILE A C 1
ATOM 1634 O O . ILE A 1 196 ? -30.190 -14.730 81.460 1.00 52.53 196 ILE A O 1
ATOM 1638 N N . ASN A 1 197 ? -30.370 -16.619 82.654 1.00 55.56 197 ASN A N 1
ATOM 1639 C CA . ASN A 1 197 ? -31.533 -16.215 83.444 1.00 55.56 197 ASN A CA 1
ATOM 1640 C C . ASN A 1 197 ? -31.079 -15.261 84.561 1.00 55.56 197 ASN A C 1
ATOM 1642 O O . ASN A 1 197 ? -31.243 -15.541 85.743 1.00 55.56 197 ASN A O 1
ATOM 1646 N N . ASN A 1 198 ? -30.497 -14.128 84.177 1.00 50.72 198 ASN A N 1
ATOM 1647 C CA . ASN A 1 198 ? -30.303 -12.985 85.046 1.00 50.72 198 ASN A CA 1
ATOM 1648 C C . ASN A 1 198 ? -31.271 -11.920 84.556 1.00 50.72 198 ASN A C 1
ATOM 1650 O O . ASN A 1 198 ? -30.977 -11.155 83.641 1.00 50.72 198 ASN A O 1
ATOM 1654 N N . ILE A 1 199 ? -32.444 -11.907 85.184 1.00 53.44 199 ILE A N 1
ATOM 1655 C CA . ILE A 1 199 ? -33.340 -10.756 85.213 1.00 53.44 199 ILE A CA 1
ATOM 1656 C C . ILE A 1 199 ? -32.566 -9.641 85.926 1.00 53.44 199 ILE A C 1
ATOM 1658 O O . ILE A 1 199 ? -32.682 -9.446 87.132 1.00 53.44 199 ILE A O 1
ATOM 1662 N N . VAL A 1 200 ? -31.708 -8.945 85.188 1.00 50.53 200 VAL A N 1
ATOM 1663 C CA . VAL A 1 200 ? -31.307 -7.591 85.541 1.00 50.53 200 VAL A CA 1
ATOM 1664 C C . VAL A 1 200 ? -32.265 -6.723 84.750 1.00 50.53 200 VAL A C 1
ATOM 1666 O O . VAL A 1 200 ? -32.124 -6.583 83.540 1.00 50.53 200 VAL A O 1
ATOM 1669 N N . ASN A 1 201 ? -33.305 -6.239 85.429 1.00 51.88 201 ASN A N 1
ATOM 1670 C CA . ASN A 1 201 ? -34.201 -5.222 84.894 1.00 51.88 201 ASN A CA 1
ATOM 1671 C C . ASN A 1 201 ? -33.360 -3.970 84.627 1.00 51.88 201 ASN A C 1
ATOM 1673 O O . ASN A 1 201 ? -33.191 -3.134 85.513 1.00 51.88 201 ASN A O 1
ATOM 1677 N N . GLU A 1 202 ? -32.777 -3.875 83.434 1.00 49.72 202 GLU A N 1
ATOM 1678 C CA . GLU A 1 202 ? -32.233 -2.619 82.943 1.00 49.72 202 GLU A CA 1
ATOM 1679 C C . GLU A 1 202 ? -33.401 -1.622 82.913 1.00 49.72 202 GLU A C 1
ATOM 1681 O O . GLU A 1 202 ? -34.456 -1.941 82.354 1.00 49.72 202 GLU A O 1
ATOM 1686 N N . PRO A 1 203 ? -33.290 -0.460 83.577 1.00 56.22 203 PRO A N 1
ATOM 1687 C CA . PRO A 1 203 ? -34.398 0.477 83.638 1.00 56.22 203 PRO A CA 1
ATOM 1688 C C . PRO A 1 203 ? -34.704 0.984 82.227 1.00 56.22 203 PRO A C 1
ATOM 1690 O O . PRO A 1 203 ? -33.834 1.541 81.554 1.00 56.22 203 PRO A O 1
ATOM 1693 N N . GLU A 1 204 ? -35.947 0.792 81.773 1.00 76.25 204 GLU A N 1
ATOM 1694 C CA . GLU A 1 204 ? -36.415 1.356 80.507 1.00 76.25 204 GLU A CA 1
ATOM 1695 C C . GLU A 1 204 ? -36.173 2.879 80.518 1.00 76.25 204 GLU A C 1
ATOM 1697 O O . GLU A 1 204 ? -36.489 3.555 81.499 1.00 76.25 204 GLU A O 1
ATOM 1702 N N . LYS A 1 205 ? -35.574 3.436 79.458 1.00 86.00 205 LYS A N 1
ATOM 1703 C CA . LYS A 1 205 ? -35.253 4.871 79.353 1.00 86.00 205 LYS A CA 1
ATOM 1704 C C . LYS A 1 205 ? -36.289 5.619 78.518 1.00 86.00 205 LYS A C 1
ATOM 1706 O O . LYS A 1 205 ? -36.779 5.124 77.501 1.00 86.00 205 LYS A O 1
ATOM 1711 N N . CYS A 1 206 ? -36.580 6.855 78.908 1.00 87.44 206 CYS A N 1
ATOM 1712 C CA . CYS A 1 206 ? -37.456 7.753 78.173 1.00 87.44 206 CYS A CA 1
ATOM 1713 C C . CYS A 1 206 ? -36.786 8.192 76.864 1.00 87.44 206 CYS A C 1
ATOM 1715 O O . CYS A 1 206 ? -35.730 8.819 76.880 1.00 87.44 206 CYS A O 1
ATOM 1717 N N . GLY A 1 207 ? -37.424 7.943 75.718 1.00 84.62 207 GLY A N 1
ATOM 1718 C CA . GLY A 1 207 ? -36.878 8.304 74.398 1.00 84.62 207 GLY A CA 1
ATOM 1719 C C . GLY A 1 207 ? -36.829 9.809 74.092 1.00 84.62 207 GLY A C 1
ATOM 1720 O O . GLY A 1 207 ? -36.446 10.184 72.989 1.00 84.62 207 GLY A O 1
ATOM 1721 N N . ILE A 1 208 ? -37.255 10.666 75.029 1.00 87.75 208 ILE A N 1
ATOM 1722 C CA . ILE A 1 208 ? -37.306 12.129 74.866 1.00 87.75 208 ILE A CA 1
ATOM 1723 C C . ILE A 1 208 ? -36.194 12.815 75.672 1.00 87.75 208 ILE A C 1
ATOM 1725 O O . ILE A 1 208 ? -35.456 13.619 75.111 1.00 87.75 208 ILE A O 1
ATOM 1729 N N . CYS A 1 209 ? -36.065 12.510 76.968 1.00 88.88 209 CYS A N 1
ATOM 1730 C CA . CYS A 1 209 ? -35.029 13.087 77.839 1.00 88.88 209 CYS A CA 1
ATOM 1731 C C . CYS A 1 209 ? -33.816 12.168 78.051 1.00 88.88 209 CYS A C 1
ATOM 1733 O O . CYS A 1 209 ? -32.813 12.620 78.590 1.00 88.88 209 CYS A O 1
ATOM 1735 N N . LEU A 1 210 ? -33.889 10.904 77.611 1.00 86.12 210 LEU A N 1
ATOM 1736 C CA . LEU A 1 210 ? -32.858 9.867 77.774 1.00 86.12 210 LEU A CA 1
ATOM 1737 C C . LEU A 1 210 ? -32.583 9.445 79.232 1.00 86.12 210 LEU A C 1
ATOM 1739 O O . LEU A 1 210 ? -31.643 8.690 79.484 1.00 86.12 210 LEU A O 1
ATOM 1743 N N . GLU A 1 211 ? -33.424 9.873 80.175 1.00 85.25 211 GLU A N 1
ATOM 1744 C CA . GLU A 1 211 ? -33.380 9.472 81.585 1.00 85.25 211 GLU A CA 1
ATOM 1745 C C . GLU A 1 211 ? -34.185 8.189 81.842 1.00 85.25 211 GLU A C 1
ATOM 1747 O O . GLU A 1 211 ? -35.040 7.792 81.048 1.00 85.25 211 GLU A O 1
ATOM 1752 N N . GLU A 1 212 ? -33.919 7.526 82.966 1.00 86.06 212 GLU A N 1
ATOM 1753 C CA . GLU A 1 212 ? -34.628 6.312 83.380 1.00 86.06 212 GLU A CA 1
ATOM 1754 C C . GLU A 1 212 ? -36.117 6.595 83.653 1.00 86.06 212 GLU A C 1
ATOM 1756 O O . GLU A 1 212 ? -36.483 7.581 84.295 1.00 86.06 212 GLU A O 1
ATOM 1761 N N . LEU A 1 213 ? -37.007 5.716 83.186 1.00 81.06 213 LEU A N 1
ATOM 1762 C CA . LEU A 1 213 ? -38.449 5.837 83.425 1.00 81.06 213 LEU A CA 1
ATOM 1763 C C . LEU A 1 213 ? -38.806 5.582 84.894 1.00 81.06 213 LEU A C 1
ATOM 1765 O O . LEU A 1 213 ? -39.788 6.120 85.387 1.00 81.06 213 LEU A O 1
ATOM 1769 N N . ASN A 1 214 ? -37.992 4.812 85.620 1.00 67.56 214 ASN A N 1
ATOM 1770 C CA . ASN A 1 214 ? -38.289 4.370 86.985 1.00 67.56 214 ASN A CA 1
ATOM 1771 C C . ASN A 1 214 ? -37.656 5.252 88.082 1.00 67.56 214 ASN A C 1
ATOM 1773 O O . ASN A 1 214 ? -37.335 4.781 89.176 1.00 67.56 214 ASN A O 1
ATOM 1777 N N . ILE A 1 215 ? -37.450 6.543 87.799 1.00 69.00 215 ILE A N 1
ATOM 1778 C CA . ILE A 1 215 ? -36.966 7.505 88.797 1.00 69.00 215 ILE A CA 1
ATOM 1779 C C . ILE A 1 215 ? -38.124 7.851 89.740 1.00 69.00 215 ILE A C 1
ATOM 1781 O O . ILE A 1 215 ? -39.205 8.263 89.301 1.00 69.00 215 ILE A O 1
ATOM 1785 N N . LYS A 1 216 ? -37.892 7.703 91.053 1.00 58.22 216 LYS A N 1
ATOM 1786 C CA . LYS A 1 216 ? -38.845 8.075 92.113 1.00 58.22 216 LYS A CA 1
ATOM 1787 C C . LYS A 1 216 ? -39.374 9.498 91.856 1.00 58.22 216 LYS A C 1
ATOM 1789 O O . LYS A 1 216 ? -38.583 10.433 91.824 1.00 58.22 216 LYS A O 1
ATOM 1794 N N . ASN A 1 217 ? -40.697 9.637 91.723 1.00 60.66 217 ASN A N 1
ATOM 1795 C CA . ASN A 1 217 ? -41.465 10.877 91.484 1.00 60.66 217 ASN A CA 1
ATOM 1796 C C . ASN A 1 217 ? -41.676 11.332 90.028 1.00 60.66 217 ASN A C 1
ATOM 1798 O O . ASN A 1 217 ? -42.108 12.465 89.816 1.00 60.66 217 ASN A O 1
ATOM 1802 N N . THR A 1 218 ? -41.472 10.476 89.025 1.00 71.56 218 THR A N 1
ATOM 1803 C CA . THR A 1 218 ? -41.892 10.786 87.645 1.00 71.56 218 THR A CA 1
ATOM 1804 C C . THR A 1 218 ? -43.045 9.882 87.211 1.00 71.56 218 THR A C 1
ATOM 1806 O O . THR A 1 218 ? -42.972 8.662 87.326 1.00 71.56 218 THR A O 1
ATOM 1809 N N . ALA A 1 219 ? -44.155 10.472 86.755 1.00 80.75 219 ALA A N 1
ATOM 1810 C CA . ALA A 1 219 ? -45.257 9.695 86.195 1.00 80.75 219 ALA A CA 1
ATOM 1811 C C . ALA A 1 219 ? -44.828 9.132 84.834 1.00 80.75 219 ALA A C 1
ATOM 1813 O O . ALA A 1 219 ? -44.378 9.890 83.972 1.00 80.75 219 ALA A O 1
ATOM 1814 N N . VAL A 1 220 ? -44.973 7.823 84.641 1.00 85.38 220 VAL A N 1
ATOM 1815 C CA . VAL A 1 220 ? -44.704 7.135 83.373 1.00 85.38 220 VAL A CA 1
ATOM 1816 C C . VAL A 1 220 ? -46.023 6.811 82.703 1.00 85.38 220 VAL A C 1
ATOM 1818 O O . VAL A 1 220 ? -46.969 6.374 83.356 1.00 85.38 220 VAL A O 1
ATOM 1821 N N . VAL A 1 221 ? -46.079 7.010 81.392 1.00 86.00 221 VAL A N 1
ATOM 1822 C CA . VAL A 1 221 ? -47.257 6.696 80.600 1.00 86.00 221 VAL A CA 1
ATOM 1823 C C . VAL A 1 221 ? -46.892 5.850 79.393 1.00 86.00 221 VAL A C 1
ATOM 1825 O O . VAL A 1 221 ? -45.903 6.103 78.702 1.00 86.00 221 VAL A O 1
ATOM 1828 N N . LYS A 1 222 ? -47.714 4.829 79.155 1.00 87.56 222 LYS A N 1
ATOM 1829 C CA . LYS A 1 222 ? -47.653 3.968 77.980 1.00 87.56 222 LYS A CA 1
ATOM 1830 C C . LYS A 1 222 ? -48.671 4.472 76.965 1.00 87.56 222 LYS A C 1
ATOM 1832 O O . LYS A 1 222 ? -49.850 4.591 77.288 1.00 87.56 222 LYS A O 1
ATOM 1837 N N . ILE A 1 223 ? -48.222 4.776 75.754 1.00 87.25 223 ILE A N 1
ATOM 1838 C CA . ILE A 1 223 ? -49.113 5.229 74.677 1.00 87.25 223 ILE A CA 1
ATOM 1839 C C . ILE A 1 223 ? -49.606 4.040 73.831 1.00 87.25 223 ILE A C 1
ATOM 1841 O O . ILE A 1 223 ? -49.112 2.925 73.974 1.00 87.25 223 ILE A O 1
ATOM 1845 N N . GLN A 1 224 ? -50.548 4.272 72.910 1.00 85.19 224 GLN A N 1
ATOM 1846 C CA . GLN A 1 224 ? -51.225 3.234 72.104 1.00 85.19 224 GLN A CA 1
ATOM 1847 C C . GLN A 1 224 ? -50.290 2.295 71.314 1.00 85.19 224 GLN A C 1
ATOM 1849 O O . GLN A 1 224 ? -50.682 1.193 70.944 1.00 85.19 224 GLN A O 1
ATOM 1854 N N . CYS A 1 225 ? -49.055 2.717 71.030 1.00 87.75 225 CYS A N 1
ATOM 1855 C CA . CYS A 1 225 ? -48.048 1.901 70.350 1.00 87.75 225 CYS A CA 1
ATOM 1856 C C . CYS A 1 225 ? -47.116 1.132 71.302 1.00 87.75 225 CYS A C 1
ATOM 1858 O O . CYS A 1 225 ? -46.041 0.716 70.873 1.00 87.75 225 CYS A O 1
ATOM 1860 N N . ASP A 1 226 ? -47.507 1.002 72.570 1.00 86.75 226 ASP A N 1
ATOM 1861 C CA . ASP A 1 226 ? -46.823 0.305 73.661 1.00 86.75 226 ASP A CA 1
ATOM 1862 C C . ASP A 1 226 ? -45.481 0.886 74.135 1.00 86.75 226 ASP A C 1
ATOM 1864 O O . ASP A 1 226 ? -44.869 0.337 75.050 1.00 86.75 226 ASP A O 1
ATOM 1868 N N . HIS A 1 227 ? -45.051 2.028 73.597 1.00 90.00 227 HIS A N 1
ATOM 1869 C CA . HIS A 1 227 ? -43.857 2.728 74.072 1.00 90.00 227 HIS A CA 1
ATOM 1870 C C . HIS A 1 227 ? -44.150 3.565 75.323 1.00 90.00 227 HIS A C 1
ATOM 1872 O O . HIS A 1 227 ? -45.223 4.166 75.443 1.00 90.00 227 HIS A O 1
ATOM 1878 N N . GLN A 1 228 ? -43.174 3.631 76.230 1.00 90.06 228 GLN A N 1
ATOM 1879 C CA . GLN A 1 228 ? -43.274 4.343 77.501 1.00 90.06 228 GLN A CA 1
ATOM 1880 C C . GLN A 1 228 ? -42.438 5.629 77.508 1.00 90.06 228 GLN A C 1
ATOM 1882 O O . GLN A 1 228 ? -41.332 5.680 76.966 1.00 90.06 228 GLN A O 1
ATOM 1887 N N . PHE A 1 229 ? -42.973 6.672 78.140 1.00 89.31 229 PHE A N 1
ATOM 1888 C CA . PHE A 1 229 ? -42.326 7.976 78.310 1.00 89.31 229 PHE A CA 1
ATOM 1889 C C . PHE A 1 229 ? -42.709 8.575 79.666 1.00 89.31 229 PHE A C 1
ATOM 1891 O O . PHE A 1 229 ? -43.749 8.221 80.225 1.00 89.31 229 PHE A O 1
ATOM 1898 N N . HIS A 1 230 ? -41.937 9.539 80.176 1.00 91.31 230 HIS A N 1
ATOM 1899 C CA . HIS A 1 230 ? -42.442 10.385 81.260 1.00 91.31 230 HIS A CA 1
ATOM 1900 C C . HIS A 1 230 ? -43.642 11.200 80.764 1.00 91.31 230 HIS A C 1
ATOM 1902 O O . HIS A 1 230 ? -43.624 11.734 79.651 1.00 91.31 230 HIS A O 1
ATOM 1908 N N . LEU A 1 231 ? -44.663 11.339 81.608 1.00 88.06 231 LEU A N 1
ATOM 1909 C CA . LEU A 1 231 ? -45.905 12.047 81.302 1.00 88.06 231 LEU A CA 1
ATOM 1910 C C . LEU A 1 231 ? -45.636 13.477 80.817 1.00 88.06 231 LEU A C 1
ATOM 1912 O O . LEU A 1 231 ? -46.154 13.895 79.784 1.00 88.06 231 LEU A O 1
ATOM 1916 N N . HIS A 1 232 ? -44.764 14.203 81.519 1.00 88.19 232 HIS A N 1
ATOM 1917 C CA . HIS A 1 232 ? -44.392 15.564 81.140 1.00 88.19 232 HIS A CA 1
ATOM 1918 C C . HIS A 1 232 ? -43.680 15.609 79.779 1.00 88.19 232 HIS A C 1
ATOM 1920 O O . HIS A 1 232 ? -44.007 16.453 78.946 1.00 88.19 232 HIS A O 1
ATOM 1926 N N . CYS A 1 233 ? -42.771 14.663 79.512 1.00 90.62 233 CYS A N 1
ATOM 1927 C CA . CYS A 1 233 ? -42.041 14.604 78.249 1.00 90.62 233 CYS A CA 1
ATOM 1928 C C . CYS A 1 233 ? -42.976 14.387 77.056 1.00 90.62 233 CYS A C 1
ATOM 1930 O O . CYS A 1 233 ? -42.857 15.093 76.054 1.00 90.62 233 CYS A O 1
ATOM 1932 N N . ILE A 1 234 ? -43.919 13.443 77.150 1.00 89.81 234 ILE A N 1
ATOM 1933 C CA . ILE A 1 234 ? -44.835 13.162 76.037 1.00 89.81 234 ILE A CA 1
ATOM 1934 C C . ILE A 1 234 ? -45.894 14.262 75.858 1.00 89.81 234 ILE A C 1
ATOM 1936 O O . ILE A 1 234 ? -46.291 14.552 74.729 1.00 89.81 234 ILE A O 1
ATOM 1940 N N . GLN A 1 235 ? -46.304 14.939 76.937 1.00 88.00 235 GLN A N 1
ATOM 1941 C CA . GLN A 1 235 ? -47.193 16.104 76.866 1.00 88.00 235 GLN A CA 1
ATOM 1942 C C . GLN A 1 235 ? -46.513 17.305 76.200 1.00 88.00 235 GLN A C 1
ATOM 1944 O O . GLN A 1 235 ? -47.110 17.958 75.344 1.00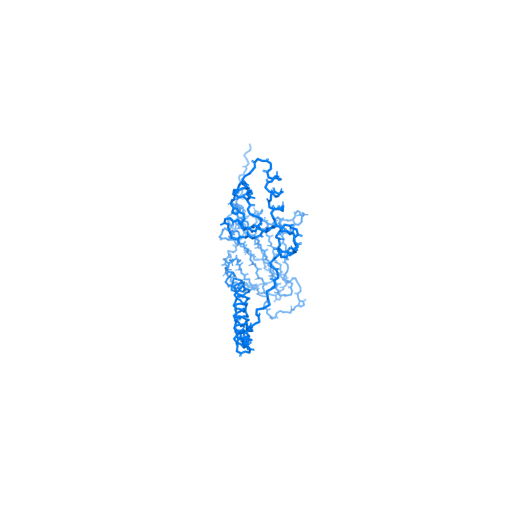 88.00 235 GLN A O 1
ATOM 1949 N N . ASP A 1 236 ? -45.260 17.590 76.551 1.00 88.50 236 ASP A N 1
ATOM 1950 C CA . ASP A 1 236 ? -44.488 18.666 75.929 1.00 88.50 236 ASP A CA 1
ATOM 1951 C C . ASP A 1 236 ? -44.164 18.364 74.469 1.00 88.50 236 ASP A C 1
ATOM 1953 O O . ASP A 1 236 ? -44.213 19.258 73.620 1.00 88.50 236 ASP A O 1
ATOM 1957 N N . TRP A 1 237 ? -43.892 17.095 74.158 1.00 90.38 237 TRP A N 1
ATOM 1958 C CA . TRP A 1 237 ? -43.754 16.625 72.786 1.00 90.38 237 TRP A CA 1
ATOM 1959 C C . TRP A 1 237 ? -45.016 16.916 71.969 1.00 90.38 237 TRP A C 1
ATOM 1961 O O . TRP A 1 237 ? -44.917 17.516 70.900 1.00 90.38 237 TRP A O 1
ATOM 1971 N N . ALA A 1 238 ? -46.198 16.582 72.496 1.00 86.88 238 ALA A N 1
ATOM 1972 C CA . ALA A 1 238 ? -47.473 16.865 71.839 1.00 86.88 238 ALA A CA 1
ATOM 1973 C C . ALA A 1 238 ? -47.739 18.376 71.680 1.00 86.88 238 ALA A C 1
ATOM 1975 O O . ALA A 1 238 ? -48.142 18.815 70.604 1.00 86.88 238 ALA A O 1
ATOM 1976 N N . LYS A 1 239 ? -47.452 19.201 72.701 1.00 84.62 239 LYS A N 1
ATOM 1977 C CA . LYS A 1 239 ? -47.618 20.671 72.634 1.00 84.62 239 LYS A CA 1
ATOM 1978 C C . LYS A 1 239 ? -46.741 21.322 71.564 1.00 84.62 239 LYS A C 1
ATOM 1980 O O . LYS A 1 239 ? -47.172 22.273 70.914 1.00 84.62 239 LYS A O 1
ATOM 1985 N N . LYS A 1 240 ? -45.513 20.825 71.372 1.00 82.88 240 LYS A N 1
ATOM 1986 C CA . LYS A 1 240 ? -44.579 21.342 70.356 1.00 82.88 240 LYS A CA 1
ATOM 1987 C C . LYS A 1 240 ? -45.042 21.068 68.923 1.00 82.88 240 LYS A C 1
ATOM 1989 O O . LYS A 1 240 ? -44.620 21.779 68.016 1.00 82.88 240 LYS A O 1
ATOM 1994 N N . GLN A 1 241 ? -45.934 20.104 68.699 1.00 78.81 241 GLN A N 1
ATOM 1995 C CA . GLN A 1 241 ? -46.484 19.787 67.376 1.00 78.81 241 GLN A CA 1
ATOM 1996 C C . GLN A 1 241 ? -47.613 20.754 66.966 1.00 78.81 241 GLN A C 1
ATOM 1998 O O . GLN A 1 241 ? -48.630 20.306 66.456 1.00 78.81 241 GLN A O 1
ATOM 2003 N N . MET A 1 242 ? -47.441 22.067 67.193 1.00 58.47 242 MET A N 1
ATOM 2004 C CA . MET A 1 242 ? -48.405 23.175 67.014 1.00 58.47 242 MET A CA 1
ATOM 2005 C C . MET A 1 242 ? -49.241 23.088 65.709 1.00 58.47 242 MET A C 1
ATOM 2007 O O . MET A 1 242 ? -48.940 23.787 64.744 1.00 58.47 242 MET A O 1
ATOM 2011 N N . ASN A 1 243 ? -50.315 22.280 65.699 1.00 57.72 243 ASN A N 1
ATOM 2012 C CA . ASN A 1 243 ? -51.234 21.966 64.580 1.00 57.72 243 ASN A CA 1
ATOM 2013 C C . ASN A 1 243 ? -50.922 20.722 63.703 1.00 57.72 243 ASN A C 1
ATOM 2015 O O . ASN A 1 243 ? -51.407 20.639 62.574 1.00 57.72 243 ASN A O 1
ATOM 2019 N N . LYS A 1 244 ? -50.167 19.729 64.196 1.00 66.50 244 LYS A N 1
ATOM 2020 C CA . LYS A 1 244 ? -49.985 18.399 63.571 1.00 66.50 244 LYS A CA 1
ATOM 2021 C C . LYS A 1 244 ? -50.500 17.273 64.474 1.00 66.50 244 LYS A C 1
ATOM 2023 O O . LYS A 1 244 ? -50.665 17.454 65.679 1.00 66.50 244 LYS A O 1
ATOM 2028 N N . GLN A 1 245 ? -50.756 16.104 63.881 1.00 75.94 245 GLN A N 1
ATOM 2029 C CA . GLN A 1 245 ? -51.072 14.884 64.628 1.00 75.94 245 GLN A CA 1
ATOM 2030 C C . GLN A 1 245 ? -49.919 14.554 65.595 1.00 75.94 245 GLN A C 1
ATOM 2032 O O . GLN A 1 245 ? -48.749 14.733 65.261 1.00 75.94 245 GLN A O 1
ATOM 2037 N N . SER A 1 246 ? -50.247 14.152 66.827 1.00 83.62 246 SER A N 1
ATOM 2038 C CA . SER A 1 246 ? -49.237 13.786 67.824 1.00 83.62 246 SER A CA 1
ATOM 2039 C C . SER A 1 246 ? -48.688 12.398 67.505 1.00 83.62 246 SER A C 1
ATOM 2041 O O . SER A 1 246 ? -49.396 11.409 67.667 1.00 83.62 246 SER A O 1
ATOM 2043 N N . ASP A 1 247 ? -47.434 12.332 67.064 1.00 89.69 247 ASP A N 1
ATOM 2044 C CA . ASP A 1 247 ? -46.783 11.084 66.657 1.00 89.69 247 ASP A CA 1
ATOM 2045 C C . ASP A 1 247 ? -45.780 10.598 67.706 1.00 89.69 247 ASP A C 1
ATOM 2047 O O . ASP A 1 247 ? -45.047 11.386 68.310 1.00 89.69 247 ASP A O 1
ATOM 2051 N N . CYS A 1 248 ? -45.713 9.281 67.907 1.00 88.44 248 CYS A N 1
ATOM 2052 C CA . CYS A 1 248 ? -44.760 8.650 68.814 1.00 88.44 248 CYS A CA 1
ATOM 2053 C C . CYS A 1 248 ? -43.296 8.939 68.403 1.00 88.44 248 CYS A C 1
ATOM 2055 O O . CYS A 1 248 ? -42.929 8.637 67.265 1.00 88.44 248 CYS A O 1
ATOM 2057 N N . PRO A 1 249 ? -42.418 9.402 69.318 1.00 87.31 249 PRO A N 1
ATOM 2058 C CA . PRO A 1 249 ? -40.990 9.595 69.037 1.00 87.31 249 PRO A CA 1
ATOM 2059 C C . PRO A 1 249 ? -40.247 8.342 68.544 1.00 87.31 249 PRO A C 1
ATOM 2061 O O . PRO A 1 249 ? -39.329 8.459 67.739 1.00 87.31 249 PRO A O 1
ATOM 2064 N N . TYR A 1 250 ? -40.647 7.146 68.997 1.00 86.94 250 TYR A N 1
ATOM 2065 C CA . TYR A 1 250 ? -39.994 5.887 68.619 1.00 86.94 250 TYR A CA 1
ATOM 2066 C C . TYR A 1 250 ? -40.449 5.360 67.258 1.00 86.94 250 TYR A C 1
ATOM 2068 O O . TYR A 1 250 ? -39.626 4.985 66.428 1.00 86.94 250 TYR A O 1
ATOM 2076 N N . CYS A 1 251 ? -41.762 5.300 67.024 1.00 90.12 251 CYS A N 1
ATOM 2077 C CA . CYS A 1 251 ? -42.321 4.570 65.882 1.00 90.12 251 CYS A CA 1
ATOM 2078 C C . CYS A 1 251 ? -43.207 5.411 64.959 1.00 90.12 251 CYS A C 1
ATOM 2080 O O . CYS A 1 251 ? -43.742 4.880 63.989 1.00 90.12 251 CYS A O 1
ATOM 2082 N N . ARG A 1 252 ? -43.383 6.704 65.261 1.00 87.38 252 ARG A N 1
ATOM 2083 C CA . ARG A 1 252 ? -44.211 7.663 64.510 1.00 87.38 252 ARG A CA 1
ATOM 2084 C C . ARG A 1 252 ? -45.680 7.266 64.335 1.00 87.38 252 ARG A C 1
ATOM 2086 O O . ARG A 1 252 ? -46.375 7.850 63.515 1.00 87.38 252 ARG A O 1
ATOM 2093 N N . LYS A 1 253 ? -46.175 6.287 65.101 1.00 89.25 253 LYS A N 1
ATOM 2094 C CA . LYS A 1 253 ? -47.611 5.998 65.154 1.00 89.25 253 LYS A CA 1
ATOM 2095 C C . LYS A 1 253 ? -48.336 7.159 65.846 1.00 89.25 253 LYS A C 1
ATOM 2097 O O . LYS A 1 253 ? -47.821 7.639 66.863 1.00 89.25 253 LYS A O 1
ATOM 2102 N N . PRO A 1 254 ? -49.504 7.577 65.337 1.00 86.44 254 PRO A N 1
ATOM 2103 C CA . PRO A 1 254 ? -50.279 8.636 65.958 1.00 86.44 254 PRO A CA 1
ATOM 2104 C C . PRO A 1 254 ? -50.809 8.189 67.324 1.00 86.44 254 PRO A C 1
ATOM 2106 O O . PRO A 1 254 ? -51.10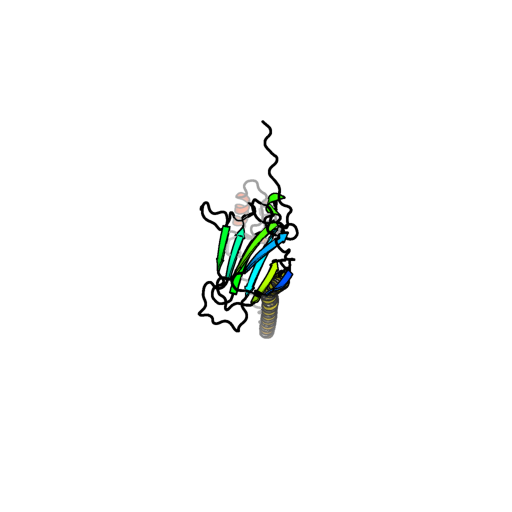8 7.011 67.522 1.00 86.44 254 PRO A O 1
ATOM 2109 N N . PHE A 1 255 ? -50.936 9.123 68.260 1.00 87.62 255 PHE A N 1
ATOM 2110 C CA . PHE A 1 255 ? -51.542 8.903 69.571 1.00 87.62 255 PHE A CA 1
ATOM 2111 C C . PHE A 1 255 ? -52.401 10.106 69.979 1.00 87.62 255 PHE A C 1
ATOM 2113 O O . PHE A 1 255 ? -52.228 11.217 69.476 1.00 87.62 255 PHE A O 1
ATOM 2120 N N . ASN A 1 256 ? -53.336 9.893 70.905 1.00 84.25 256 ASN A N 1
ATOM 2121 C CA . ASN A 1 256 ? -54.206 10.945 71.420 1.00 84.25 256 ASN A CA 1
ATOM 2122 C C . ASN A 1 256 ? -53.653 11.504 72.748 1.00 84.25 256 ASN A C 1
ATOM 2124 O O . ASN A 1 256 ? -53.704 10.812 73.764 1.00 84.25 256 ASN A O 1
ATOM 2128 N N . PRO A 1 257 ? -53.145 12.749 72.791 1.00 75.94 257 PRO A N 1
ATOM 2129 C CA . PRO A 1 257 ? -52.548 13.314 74.003 1.00 75.94 257 PRO A CA 1
ATOM 2130 C C . PRO A 1 257 ? -53.557 13.575 75.137 1.00 75.94 257 PRO A C 1
ATOM 2132 O O . PRO A 1 257 ? -53.141 13.786 76.273 1.00 75.94 257 PRO A O 1
ATOM 2135 N N . ASN A 1 258 ? -54.868 13.543 74.864 1.00 75.81 258 ASN A N 1
ATOM 2136 C CA . ASN A 1 258 ? -55.912 13.747 75.876 1.00 75.81 258 ASN A CA 1
ATOM 2137 C C . ASN A 1 258 ? -56.219 12.494 76.716 1.00 75.81 258 ASN A C 1
ATOM 2139 O O . ASN A 1 258 ? -56.969 12.598 77.685 1.00 75.81 258 ASN A O 1
ATOM 2143 N N . GLU A 1 259 ? -55.664 11.331 76.363 1.00 71.81 259 GLU A N 1
ATOM 2144 C CA . GLU A 1 259 ? -55.889 10.061 77.075 1.00 71.81 259 GLU A CA 1
ATOM 2145 C C . GLU A 1 259 ? -55.077 9.940 78.377 1.00 71.81 259 GLU A C 1
ATOM 2147 O O . GLU A 1 259 ? -55.329 9.041 79.172 1.00 71.81 259 GLU A O 1
ATOM 2152 N N . PHE A 1 260 ? -54.137 10.859 78.630 1.00 69.06 260 PHE A N 1
ATOM 2153 C CA . PHE A 1 260 ? -53.178 10.790 79.743 1.00 69.06 260 PHE A CA 1
ATOM 2154 C C . PHE A 1 260 ? -53.423 11.846 80.841 1.00 69.06 260 PHE A C 1
ATOM 2156 O O . PHE A 1 260 ? -52.463 12.364 81.412 1.00 69.06 260 PHE A O 1
ATOM 2163 N N . LYS A 1 261 ? -54.686 12.232 81.072 1.00 53.81 261 LYS A N 1
ATOM 2164 C CA . LYS A 1 261 ? -55.077 13.229 82.090 1.00 53.81 261 LYS A CA 1
ATOM 2165 C C . LYS A 1 261 ? -54.965 12.713 83.519 1.00 53.81 261 LYS A C 1
ATOM 2167 O O . LYS A 1 261 ? -55.400 11.568 83.760 1.00 53.81 261 LYS A O 1
#

InterPro domains:
  IPR001841 Zinc finger, RING-type [PF13639] (205-252)
  IPR001841 Zinc finger, RING-type [PS50089] (206-252)
  IPR001841 Zinc finger, RING-type [SM00184] (206-251)

Radius of gyration: 48.05 Å; Cα contacts (8 Å, |Δi|>4): 366; chains: 1; bounding box: 84×54×129 Å

Nearest PDB structures (foldseek):
  8k13-assembly1_A  TM=4.833E-01  e=1.426E-02  Homo sapiens
  4w8j-assembly1_A-2  TM=5.228E-01  e=1.346E-02  Bacillus thuringiensis serovar kurstaki str. HD73
  1al0-assembly1_G  TM=3.565E-01  e=6.011E-03  Sinsheimervirus phiX174
  8ivw-assembly1_A  TM=4.366E-01  e=9.010E-02  Homo sapiens

Solvent-accessible surface area (backbone atoms only — not comparable to full-atom values): 15732 Å² total; per-residue (Å²): 135,83,80,76,82,72,88,77,63,58,94,49,38,46,71,99,78,44,80,41,72,34,45,83,53,65,81,75,36,75,44,80,46,73,44,95,61,72,72,46,77,48,43,34,31,34,78,44,71,91,44,51,66,24,36,43,34,43,40,38,38,48,61,81,92,57,68,70,86,54,67,61,42,35,39,39,35,39,45,61,49,86,38,78,79,80,88,82,65,80,96,66,100,62,71,61,48,79,45,58,33,47,69,50,40,38,77,47,80,45,77,35,59,76,88,64,49,85,72,38,29,51,50,39,37,34,44,33,40,75,44,72,86,60,47,55,38,38,39,36,30,44,60,55,69,78,66,73,62,53,64,63,54,48,52,54,54,48,50,67,56,49,51,56,53,54,53,48,51,51,50,52,51,51,49,50,52,50,50,52,51,50,50,50,52,50,58,74,66,51,75,77,75,72,87,75,88,65,90,69,82,71,69,60,54,14,88,80,83,69,44,60,45,81,46,93,93,53,60,67,41,69,48,91,85,72,54,57,30,36,44,66,56,55,50,52,54,45,62,70,38,82,91,57,83,37,52,38,92,90,76,59,50,73,49,69,83,80,80,77,119

Secondary structure (DSSP, 8-state):
-----PPPPPTTEESTT--EEPEE--TTEEEEEE--SSS-EEEEEEE-GGGTTSEEEEEEE--TTS-TT--S-EEEEEE--S-S--SS--S---SEEEEE-BTTEEEEEEEPPS---GGGSEEEEEEEE-STT--EEEEEEEEE----THHHHHHHHHHHHHHHHHHHHHHHHHHHHHHHHHHHHHHHT------------PPPBPTTT-SBTT-TT--EEE-TTS-EEEHHHHHHHHHHSTTS--B-TTT--B--GGGG-

Mean predicted aligned error: 20.17 Å

Foldseek 3Di:
DDDPDQDDADQQADDSVSPHGADEDDAQDKDKDFDPFAKDKHKHKYFCVVQAQKKKKKKKFADPPDDLVDWQQKKKKWFPLVADDPPPDDDDDDRIDIDGDHRRIDMDMGGHHNPQDPSHRMTMMMMIGNDGPGGIMMIGIHIPPPPVCCVVVVVVVVCVVVVCVVVVVVVVVVVVVVVVVVVVVVVVVPDDDDPPPDPPPPFDAAPQPRHGPPPPPFDWDQWPVRDIHTLVRLLVQQVVCPPDFRADPPPGHGTDNVVSD